Protein AF-A0A9P6V3R2-F1 (afdb_monomer_lite)

Foldseek 3Di:
DPPPDPQPLRVQVVVDDDDDPDDPVLVVVFDPLLVVLVVLLVLLVVLLLVVVLCQQAVCSVVVCVVQVPDVPHDVSVVVQCSQASDQAGPPQQGRDAFDWDADPVGDIDGPGDDDRGGPPNRQLEDPPDDPVNLVVLLVPDDDPQNCQSVDLQWGWDADPPPRDIGTDGNLGVSVVSLQSSLVSLQSSLVRFPFVLSSVLSNVVSVCSNVVDCVVSVVSLVVRDPSRSDRHDHDRDD

Sequence (237 aa):
MTTITASPLNKQLARFKEIHVGGAQYLDRLTAGDREAIPLLVQVGKLIDSIYIRQHWSGNEALHAYIMGQDPREAKLELGLELFKGPWGLDEEKFIKSIKEQDKDGHVHQKIHIPHEPPQHGNYYPDDIKKQEYLDWVASLEGQDKLDAESYYHVVKRDAKTGKLYAVPYSVEYKDFLAPAAELMTQAARLVSDQSLAKFLKSRADSFISNEYVQSDVDWLRISKESALDVTAGPYE

Radius of gyration: 21.55 Å; chains: 1; bounding box: 57×63×52 Å

pLDDT: mean 93.63, std 9.78, range [29.56, 98.94]

Structure (mmCIF, N/CA/C/O backbone):
data_AF-A0A9P6V3R2-F1
#
_entry.id   AF-A0A9P6V3R2-F1
#
loop_
_atom_site.group_PDB
_atom_site.id
_atom_site.type_symbol
_atom_site.label_atom_id
_atom_site.label_alt_id
_atom_site.label_comp_id
_atom_site.label_asym_id
_atom_site.label_entity_id
_atom_site.label_seq_id
_atom_site.pdbx_PDB_ins_code
_atom_site.Cartn_x
_atom_site.Cartn_y
_atom_site.Cartn_z
_atom_site.occupancy
_atom_site.B_iso_or_equiv
_atom_site.auth_seq_id
_atom_site.auth_comp_id
_atom_site.auth_asym_id
_atom_site.auth_atom_id
_atom_site.pdbx_PDB_model_num
ATOM 1 N N . MET A 1 1 ? -3.459 45.698 -11.177 1.00 32.97 1 MET A N 1
ATOM 2 C CA . MET A 1 1 ? -2.603 44.508 -11.356 1.00 32.97 1 MET A CA 1
ATOM 3 C C . MET A 1 1 ? -2.890 43.564 -10.205 1.00 32.97 1 MET A C 1
ATOM 5 O O . MET A 1 1 ? -2.360 43.749 -9.121 1.00 32.97 1 MET A O 1
ATOM 9 N N . THR A 1 2 ? -3.821 42.635 -10.398 1.00 29.56 2 THR A N 1
ATOM 10 C CA . THR A 1 2 ? -4.129 41.588 -9.421 1.00 29.56 2 THR A CA 1
ATOM 11 C C . THR A 1 2 ? -2.983 40.589 -9.487 1.00 29.56 2 THR A C 1
ATOM 13 O O . THR A 1 2 ? -2.800 39.931 -10.508 1.00 29.56 2 THR A O 1
ATOM 16 N N . THR A 1 3 ? -2.151 40.532 -8.454 1.00 30.41 3 THR A N 1
ATOM 17 C CA . THR A 1 3 ? -1.167 39.462 -8.290 1.00 30.41 3 THR A CA 1
ATOM 18 C C . THR A 1 3 ? -1.934 38.145 -8.256 1.00 30.41 3 THR A C 1
ATOM 20 O O . THR A 1 3 ? -2.631 37.849 -7.290 1.00 30.41 3 THR A O 1
ATOM 23 N N . ILE A 1 4 ? -1.872 37.380 -9.348 1.00 38.19 4 ILE A N 1
ATOM 24 C CA . ILE A 1 4 ? -2.447 36.037 -9.418 1.00 38.19 4 ILE A CA 1
ATOM 25 C C . ILE A 1 4 ? -1.586 35.174 -8.499 1.00 38.19 4 ILE A C 1
ATOM 27 O O . ILE A 1 4 ? -0.518 34.698 -8.881 1.00 38.19 4 ILE A O 1
ATOM 31 N N . THR A 1 5 ? -1.999 35.04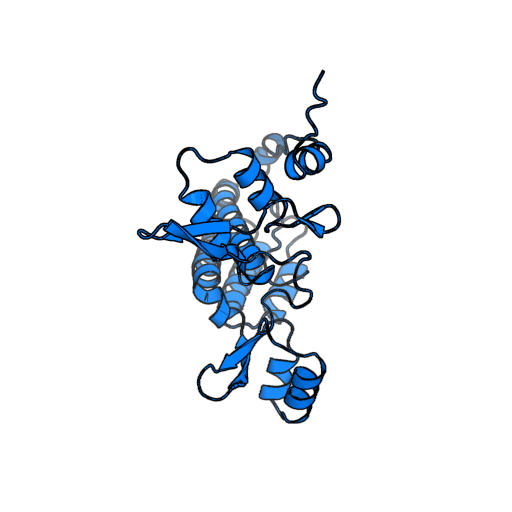0 -7.244 1.00 43.59 5 THR A N 1
ATOM 32 C CA . THR A 1 5 ? -1.397 34.087 -6.321 1.00 43.59 5 THR A CA 1
ATOM 33 C C . THR A 1 5 ? -1.619 32.692 -6.893 1.00 43.59 5 THR A C 1
ATOM 35 O O . THR A 1 5 ? -2.752 32.255 -7.080 1.00 43.59 5 THR A O 1
ATOM 38 N N . ALA A 1 6 ? -0.528 31.996 -7.222 1.00 60.22 6 ALA A N 1
ATOM 39 C CA . ALA A 1 6 ? -0.594 30.605 -7.651 1.00 60.22 6 ALA A CA 1
ATOM 40 C C . ALA A 1 6 ? -1.363 29.779 -6.603 1.00 60.22 6 ALA A C 1
ATOM 42 O O . ALA A 1 6 ? -1.131 29.951 -5.401 1.00 60.22 6 ALA A O 1
ATOM 43 N N . SER A 1 7 ? -2.276 28.906 -7.056 1.00 82.00 7 SER A N 1
ATOM 44 C CA . SER A 1 7 ? -2.968 27.960 -6.172 1.00 82.00 7 SER A CA 1
ATOM 45 C C . SER A 1 7 ? -1.947 27.163 -5.343 1.00 82.00 7 SER A C 1
ATOM 47 O O . SER A 1 7 ? -0.836 26.940 -5.837 1.00 82.00 7 SER A O 1
ATOM 49 N N . PRO A 1 8 ? -2.281 26.730 -4.110 1.00 86.81 8 PRO A N 1
ATOM 50 C CA . PRO A 1 8 ? -1.370 25.937 -3.276 1.00 86.81 8 PRO A CA 1
ATOM 51 C C . PRO A 1 8 ? -0.737 24.770 -4.049 1.00 86.81 8 PRO A C 1
ATOM 53 O O . PRO A 1 8 ? 0.484 24.659 -4.116 1.00 86.81 8 PRO A O 1
ATOM 56 N N . LEU A 1 9 ? -1.555 24.029 -4.801 1.00 90.94 9 LEU A N 1
ATOM 57 C CA . LEU A 1 9 ? -1.103 22.953 -5.683 1.00 90.94 9 LEU A CA 1
ATOM 58 C C . LEU A 1 9 ? -0.060 23.405 -6.720 1.00 90.94 9 LEU A C 1
ATOM 60 O O . LEU A 1 9 ? 0.959 22.748 -6.893 1.00 90.94 9 LEU A O 1
ATOM 64 N N . ASN A 1 10 ? -0.261 24.543 -7.395 1.00 92.06 10 ASN A N 1
ATOM 65 C CA . ASN A 1 10 ? 0.710 25.045 -8.375 1.00 92.06 10 ASN A CA 1
ATOM 66 C C . ASN A 1 10 ? 2.063 25.383 -7.735 1.00 92.06 10 ASN A C 1
ATOM 68 O O . ASN A 1 10 ? 3.099 25.153 -8.356 1.00 92.06 10 ASN A O 1
ATOM 72 N N . LYS A 1 11 ? 2.065 25.935 -6.514 1.00 91.19 11 LYS A N 1
ATOM 73 C CA . LYS A 1 11 ? 3.308 26.230 -5.786 1.00 91.19 11 LYS A CA 1
ATOM 74 C C . LYS A 1 11 ? 4.053 24.950 -5.422 1.00 91.19 11 LYS A C 1
ATOM 76 O O . LYS A 1 11 ? 5.272 24.906 -5.549 1.00 91.19 11 LYS A O 1
ATOM 81 N N . GLN A 1 12 ? 3.322 23.922 -5.003 1.00 92.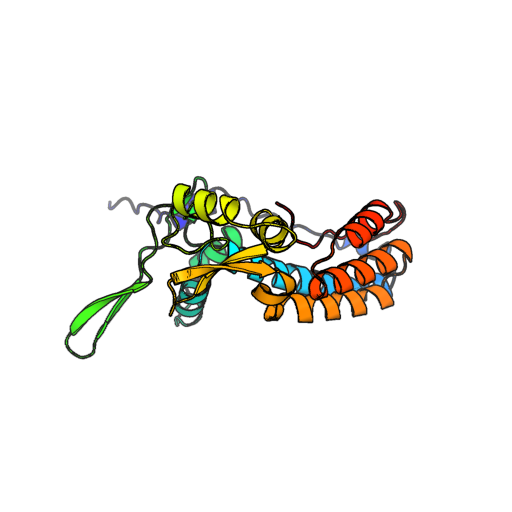44 12 GLN A N 1
ATOM 82 C CA . GLN A 1 12 ? 3.900 22.635 -4.636 1.00 92.44 12 GLN A CA 1
ATOM 83 C C . GLN A 1 12 ? 4.434 21.887 -5.862 1.00 92.44 12 GLN A C 1
ATOM 85 O O . GLN A 1 12 ? 5.589 21.474 -5.853 1.00 92.44 12 GLN A O 1
ATOM 90 N N . LEU A 1 13 ? 3.661 21.800 -6.951 1.00 93.56 13 LEU A N 1
ATOM 91 C CA . LEU A 1 13 ? 4.100 21.159 -8.199 1.00 93.56 13 LEU A CA 1
ATOM 92 C C . LEU A 1 13 ? 5.339 21.836 -8.802 1.00 93.56 13 LEU A C 1
ATOM 94 O O . LEU A 1 13 ? 6.198 21.155 -9.346 1.00 93.56 13 LEU A O 1
ATOM 98 N N . ALA A 1 14 ? 5.488 23.157 -8.655 1.00 93.44 14 ALA A N 1
ATOM 99 C CA . ALA A 1 14 ? 6.670 23.880 -9.132 1.00 93.44 14 ALA A CA 1
ATOM 100 C C . ALA A 1 14 ? 7.981 23.484 -8.420 1.00 93.44 14 ALA A C 1
ATOM 102 O O . ALA A 1 14 ? 9.060 23.818 -8.910 1.00 93.44 14 ALA A O 1
ATOM 103 N N . ARG A 1 15 ? 7.910 22.781 -7.278 1.00 93.44 15 ARG A N 1
ATOM 104 C CA . ARG A 1 15 ? 9.083 22.226 -6.576 1.00 93.44 15 ARG A CA 1
ATOM 105 C C . ARG A 1 15 ? 9.587 20.931 -7.222 1.00 93.44 15 ARG A C 1
ATOM 107 O O . ARG A 1 15 ? 10.713 20.527 -6.944 1.00 93.44 15 A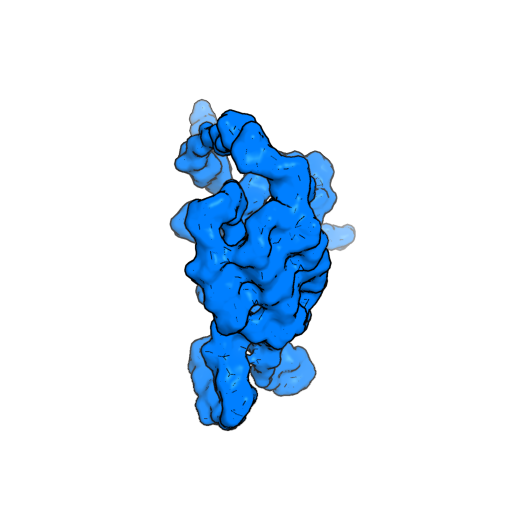RG A O 1
ATOM 114 N N . PHE A 1 16 ? 8.792 20.307 -8.092 1.00 94.12 16 PHE A N 1
ATOM 115 C CA . PHE A 1 16 ? 9.164 19.098 -8.816 1.00 94.12 16 PHE A CA 1
ATOM 116 C C . PHE A 1 16 ? 9.666 19.457 -10.208 1.00 94.12 16 PHE A C 1
ATOM 118 O O . PHE A 1 16 ? 8.978 20.093 -11.005 1.00 94.12 16 PHE A O 1
ATOM 125 N N . LYS A 1 17 ? 10.889 19.026 -10.512 1.00 94.06 17 LYS A N 1
ATOM 126 C CA . LYS A 1 17 ? 11.420 19.088 -11.868 1.00 94.06 17 LYS A CA 1
ATOM 127 C C . LYS A 1 17 ? 11.020 17.816 -12.598 1.00 94.06 17 LYS A C 1
ATOM 129 O O . LYS A 1 17 ? 11.407 16.728 -12.183 1.00 94.06 17 LYS A O 1
ATOM 134 N N . GLU A 1 18 ? 10.303 17.966 -13.703 1.00 92.62 18 GLU A N 1
ATOM 135 C CA . GLU A 1 18 ? 10.027 16.846 -14.593 1.00 92.62 18 GLU A CA 1
ATOM 136 C C . GLU A 1 18 ? 11.343 16.312 -15.173 1.00 92.62 18 GLU A C 1
ATOM 138 O O . GLU A 1 18 ? 12.155 17.057 -15.736 1.00 92.62 18 GLU A O 1
ATOM 143 N N . ILE A 1 19 ? 11.567 15.013 -14.993 1.00 93.81 19 ILE A N 1
ATOM 144 C CA . ILE A 1 19 ? 12.702 14.290 -15.553 1.00 93.81 19 ILE A CA 1
ATOM 145 C C . ILE A 1 19 ? 12.177 13.072 -16.300 1.00 93.81 19 ILE A C 1
ATOM 147 O O . ILE A 1 19 ? 11.351 12.318 -15.792 1.00 93.81 19 ILE A O 1
ATOM 151 N N . HIS A 1 20 ? 12.678 12.860 -17.512 1.00 91.06 20 HIS A N 1
ATOM 152 C CA . HIS A 1 20 ? 12.366 11.650 -18.252 1.00 91.06 20 HIS A CA 1
ATOM 153 C C . HIS A 1 20 ? 13.261 10.512 -17.751 1.00 91.06 20 HIS A C 1
ATOM 155 O O . HIS A 1 20 ? 14.442 10.434 -18.102 1.00 91.06 20 HIS A O 1
ATOM 161 N N . VAL A 1 21 ? 12.699 9.617 -16.939 1.00 88.31 21 VAL A N 1
ATOM 162 C CA . VAL A 1 21 ? 13.379 8.386 -16.522 1.00 88.31 21 VAL A CA 1
ATOM 163 C C . VAL A 1 21 ? 13.287 7.379 -17.668 1.00 88.31 21 VAL A C 1
ATOM 165 O O . VAL A 1 21 ? 12.268 6.727 -17.873 1.00 88.31 21 VAL A O 1
ATOM 168 N N . GLY A 1 22 ? 14.347 7.305 -18.475 1.00 83.56 22 GLY A N 1
ATOM 169 C CA . GLY A 1 22 ? 14.461 6.338 -19.566 1.00 83.56 22 GLY A CA 1
ATOM 170 C C . GLY A 1 22 ? 15.091 5.016 -19.119 1.00 83.56 22 GLY A C 1
ATOM 171 O O . GLY A 1 22 ? 15.824 4.965 -18.138 1.00 83.56 22 GLY A O 1
ATOM 172 N N . GLY A 1 23 ? 14.859 3.958 -19.894 1.00 80.69 23 GLY A N 1
ATOM 173 C CA . GLY A 1 23 ? 15.523 2.658 -19.719 1.00 80.69 23 GLY A CA 1
ATOM 174 C C . GLY A 1 23 ? 15.767 1.907 -21.029 1.00 80.69 23 GLY A C 1
ATOM 175 O O . GLY A 1 23 ? 16.202 0.759 -21.014 1.00 80.69 23 GLY A O 1
ATOM 176 N N . ALA A 1 24 ? 15.495 2.548 -22.173 1.00 83.38 24 ALA A N 1
ATOM 177 C CA . ALA A 1 24 ? 15.548 1.918 -23.491 1.00 83.38 24 ALA A CA 1
ATOM 178 C C . ALA A 1 24 ? 16.940 1.350 -23.823 1.00 83.38 24 ALA A C 1
ATOM 180 O O . ALA A 1 24 ? 17.049 0.301 -24.449 1.00 83.38 24 ALA A O 1
ATOM 181 N N . GLN A 1 25 ? 17.996 2.011 -23.344 1.00 84.38 25 GLN A N 1
ATOM 182 C CA . GLN A 1 25 ? 19.393 1.614 -23.524 1.00 84.38 25 GLN A CA 1
ATOM 183 C C . GLN A 1 25 ? 19.807 0.354 -22.749 1.00 84.38 25 GLN A C 1
ATOM 185 O O . GLN A 1 25 ? 20.931 -0.100 -22.921 1.00 84.38 25 GLN A O 1
ATOM 190 N N . TYR A 1 26 ? 18.945 -0.169 -21.872 1.00 85.44 26 TYR A N 1
ATOM 191 C CA . TYR A 1 26 ? 19.198 -1.399 -21.116 1.00 85.44 26 TYR A CA 1
ATOM 192 C C . TYR A 1 26 ? 18.339 -2.570 -21.598 1.00 85.44 26 TYR A C 1
ATOM 194 O O . TYR A 1 26 ? 18.507 -3.687 -21.116 1.00 85.44 26 TYR A O 1
ATOM 202 N N . LEU A 1 27 ? 17.418 -2.339 -22.543 1.00 85.25 27 LEU A N 1
ATOM 203 C CA . LEU A 1 27 ? 16.505 -3.379 -23.020 1.00 85.25 27 LEU A CA 1
ATOM 204 C C . LEU A 1 27 ? 17.250 -4.523 -23.713 1.00 85.25 27 LEU A C 1
ATOM 206 O O . LEU A 1 27 ? 16.794 -5.662 -23.665 1.00 85.25 27 LEU A O 1
ATOM 210 N N . ASP A 1 28 ? 18.395 -4.246 -24.335 1.00 88.25 28 ASP A N 1
ATOM 211 C CA . ASP A 1 28 ? 19.279 -5.231 -24.967 1.00 88.25 28 ASP A CA 1
ATOM 212 C C . ASP A 1 28 ? 19.843 -6.269 -23.982 1.00 88.25 28 ASP A C 1
ATOM 214 O O . ASP A 1 28 ? 20.144 -7.387 -24.394 1.00 88.25 28 ASP A O 1
ATOM 218 N N . ARG A 1 29 ? 19.908 -5.938 -22.688 1.00 89.31 29 ARG A N 1
ATOM 219 C CA . ARG A 1 29 ? 20.331 -6.842 -21.604 1.00 89.31 29 ARG A CA 1
ATOM 220 C C . ARG A 1 29 ? 19.229 -7.786 -21.131 1.00 89.31 29 ARG A C 1
ATOM 222 O O . ARG A 1 29 ? 19.507 -8.710 -20.376 1.00 89.31 29 ARG A O 1
ATOM 229 N N . LEU A 1 30 ? 17.987 -7.538 -21.541 1.00 94.81 30 LEU A N 1
ATOM 230 C CA . LEU A 1 30 ? 16.815 -8.278 -21.090 1.00 94.81 30 LEU A CA 1
ATOM 231 C C . LEU A 1 30 ? 16.456 -9.367 -22.090 1.00 94.81 30 LEU A C 1
ATOM 233 O O . LEU A 1 30 ? 16.368 -9.108 -23.298 1.00 94.81 30 LEU A O 1
ATOM 237 N N . THR A 1 31 ? 16.177 -10.567 -21.583 1.00 96.31 31 THR A N 1
ATOM 238 C CA . THR A 1 31 ? 15.601 -11.633 -22.407 1.00 96.31 31 THR A CA 1
ATOM 239 C C . THR A 1 31 ? 14.194 -11.249 -22.876 1.00 96.31 31 THR A C 1
ATOM 241 O O . THR A 1 31 ? 13.577 -10.316 -22.357 1.00 96.31 31 THR A O 1
ATOM 244 N N . ALA A 1 32 ? 13.655 -11.972 -23.861 1.00 96.19 32 ALA A N 1
ATOM 245 C CA . ALA A 1 32 ? 12.272 -11.763 -24.293 1.00 96.19 32 ALA A CA 1
ATOM 246 C C . ALA A 1 32 ? 11.279 -11.918 -23.123 1.00 96.19 32 ALA A C 1
ATOM 248 O O . ALA A 1 32 ? 10.410 -11.067 -22.951 1.00 96.19 32 ALA A O 1
ATOM 249 N N . GLY A 1 33 ? 11.477 -12.932 -22.272 1.00 97.69 33 GLY A N 1
ATOM 250 C CA . GLY A 1 33 ? 10.644 -13.167 -21.093 1.00 97.69 33 GLY A CA 1
ATOM 251 C C . GLY A 1 33 ? 10.748 -12.056 -20.045 1.00 97.69 33 GLY A C 1
ATOM 252 O O . GLY A 1 33 ? 9.725 -11.589 -19.551 1.00 97.69 33 GLY A O 1
ATOM 253 N N . ASP A 1 34 ? 11.949 -11.533 -19.778 1.00 97.12 34 ASP A N 1
ATOM 254 C CA . ASP A 1 34 ? 12.109 -10.398 -18.853 1.00 97.12 34 ASP A CA 1
ATOM 255 C C . ASP A 1 34 ? 11.357 -9.156 -19.355 1.00 97.12 34 ASP A C 1
ATOM 257 O O . ASP A 1 34 ? 10.698 -8.465 -18.579 1.00 97.12 34 ASP A O 1
ATOM 261 N N . ARG A 1 35 ? 11.393 -8.893 -20.669 1.00 95.56 35 ARG A N 1
ATOM 262 C CA . ARG A 1 35 ? 10.645 -7.780 -21.276 1.00 95.56 35 ARG A CA 1
ATOM 263 C C . ARG A 1 35 ? 9.133 -7.961 -21.158 1.00 95.56 35 ARG A C 1
ATOM 265 O O . ARG A 1 35 ? 8.429 -6.973 -20.962 1.00 95.56 35 ARG A O 1
ATOM 272 N N . GLU A 1 36 ? 8.638 -9.192 -21.261 1.00 97.12 36 GLU A N 1
ATOM 273 C CA . GLU A 1 36 ? 7.218 -9.516 -21.072 1.00 97.12 36 GLU A CA 1
ATOM 274 C C . GLU A 1 36 ? 6.789 -9.448 -19.596 1.00 97.12 36 GLU A C 1
ATOM 276 O O . GLU A 1 36 ? 5.649 -9.087 -19.306 1.00 97.12 36 GLU A O 1
ATOM 281 N N . ALA A 1 37 ? 7.696 -9.717 -18.652 1.00 98.00 37 ALA A N 1
ATOM 282 C CA . ALA A 1 37 ? 7.422 -9.630 -17.217 1.00 98.00 37 ALA A CA 1
ATOM 283 C C . ALA A 1 37 ? 7.253 -8.182 -16.720 1.00 98.00 37 ALA A C 1
ATOM 285 O O . ALA A 1 37 ? 6.417 -7.920 -15.855 1.00 98.00 37 ALA A O 1
ATOM 286 N N . ILE A 1 38 ? 8.006 -7.224 -17.272 1.00 95.94 38 ILE A N 1
ATOM 287 C CA . ILE A 1 38 ? 7.982 -5.806 -16.856 1.00 95.94 38 ILE A CA 1
ATOM 288 C C . ILE A 1 38 ? 6.578 -5.193 -16.817 1.00 95.94 38 ILE A C 1
ATOM 290 O O . ILE A 1 38 ? 6.218 -4.652 -15.773 1.00 95.94 38 ILE A O 1
ATOM 294 N N . PRO A 1 39 ? 5.753 -5.238 -17.882 1.00 96.81 39 PRO A N 1
ATOM 295 C CA . PRO A 1 39 ? 4.423 -4.634 -17.830 1.00 96.81 39 PRO A CA 1
ATOM 296 C C . PRO A 1 39 ? 3.514 -5.268 -16.768 1.00 96.81 39 PRO A C 1
ATOM 298 O O . PRO A 1 39 ? 2.642 -4.574 -16.247 1.00 96.81 39 PRO A O 1
ATOM 301 N N . LEU A 1 40 ? 3.721 -6.542 -16.409 1.00 98.75 40 LEU A N 1
ATOM 302 C CA . LEU A 1 40 ? 3.005 -7.185 -15.302 1.00 98.75 40 LEU A CA 1
ATOM 303 C C . LEU A 1 40 ? 3.467 -6.615 -13.955 1.00 98.75 40 LEU A C 1
ATOM 305 O O . LEU A 1 40 ? 2.642 -6.236 -13.130 1.00 98.75 40 LEU A O 1
ATOM 309 N N . LEU A 1 41 ? 4.780 -6.483 -13.755 1.00 98.38 41 LEU A N 1
ATOM 310 C CA . LEU A 1 41 ? 5.366 -5.919 -12.533 1.00 98.38 41 LEU A CA 1
ATOM 311 C C . LEU A 1 41 ? 5.028 -4.428 -12.354 1.00 98.38 41 LEU A C 1
ATOM 313 O O . LEU A 1 41 ? 4.788 -3.976 -11.239 1.00 98.38 41 LEU A O 1
ATOM 317 N N . VAL A 1 42 ? 4.915 -3.668 -13.446 1.00 97.31 42 VAL A N 1
ATOM 318 C CA . VAL A 1 42 ? 4.409 -2.284 -13.416 1.00 97.31 42 VAL A CA 1
ATOM 319 C C . VAL A 1 42 ? 2.949 -2.244 -12.960 1.00 97.31 42 VAL A C 1
ATOM 321 O O . VAL A 1 42 ? 2.569 -1.359 -12.195 1.00 97.31 42 VAL A O 1
ATOM 324 N N . GLN A 1 43 ? 2.117 -3.195 -13.396 1.00 98.62 43 GLN A N 1
ATOM 325 C CA . GLN A 1 43 ? 0.737 -3.295 -12.911 1.00 98.62 43 GLN A CA 1
ATOM 326 C C . GLN A 1 43 ? 0.674 -3.666 -11.427 1.00 98.62 43 GLN A C 1
ATOM 328 O O . GLN A 1 43 ? -0.152 -3.100 -10.715 1.00 98.62 43 GLN A O 1
ATOM 333 N N . VAL A 1 44 ? 1.574 -4.529 -10.940 1.00 98.69 44 VAL A N 1
ATOM 334 C CA . VAL A 1 44 ? 1.730 -4.784 -9.497 1.00 98.69 44 VAL A CA 1
ATOM 335 C C . VAL A 1 44 ? 2.013 -3.474 -8.762 1.00 98.69 44 VAL A C 1
ATOM 337 O O . VAL A 1 44 ? 1.294 -3.155 -7.822 1.00 98.69 44 VAL A O 1
ATOM 340 N N . GLY A 1 45 ? 2.972 -2.667 -9.231 1.00 97.88 45 GLY A N 1
ATOM 341 C CA . GLY A 1 45 ? 3.276 -1.357 -8.639 1.00 97.88 45 GLY A CA 1
ATOM 342 C C . GLY A 1 45 ? 2.052 -0.441 -8.521 1.00 97.88 45 GLY A C 1
ATOM 343 O O . GLY A 1 45 ? 1.806 0.117 -7.459 1.00 97.88 45 GLY A O 1
ATOM 344 N N . LYS A 1 46 ? 1.212 -0.373 -9.561 1.00 96.88 46 LYS A N 1
ATOM 345 C CA . LYS A 1 46 ? -0.035 0.420 -9.544 1.00 96.88 46 LYS A CA 1
ATOM 346 C C . LYS A 1 46 ? -1.072 -0.082 -8.533 1.00 96.88 46 LYS A C 1
ATOM 348 O O . LYS A 1 46 ? -1.831 0.709 -7.970 1.00 96.88 46 LYS A O 1
ATOM 353 N N . LEU A 1 47 ? -1.133 -1.394 -8.312 1.00 98.25 47 LEU A N 1
ATOM 354 C CA . LEU A 1 47 ? -1.991 -1.974 -7.276 1.00 98.25 47 LEU A CA 1
ATOM 355 C C . LEU A 1 47 ? -1.464 -1.619 -5.880 1.00 98.25 47 LEU A C 1
ATOM 357 O O . LEU A 1 47 ? -2.257 -1.255 -5.016 1.00 98.25 47 LEU A O 1
ATOM 361 N N . ILE A 1 48 ? -0.142 -1.634 -5.679 1.00 97.75 48 ILE A N 1
ATOM 362 C CA . ILE A 1 48 ? 0.478 -1.189 -4.422 1.00 97.75 48 ILE A CA 1
ATOM 363 C C . ILE A 1 48 ? 0.252 0.313 -4.185 1.00 97.75 48 ILE A C 1
ATOM 365 O O . ILE A 1 48 ? -0.109 0.692 -3.073 1.00 97.75 48 ILE A O 1
ATOM 369 N N . ASP A 1 49 ? 0.348 1.160 -5.217 1.00 95.44 49 ASP A N 1
ATOM 370 C CA . ASP A 1 49 ? -0.019 2.583 -5.119 1.00 95.44 49 ASP A CA 1
ATOM 371 C C . ASP A 1 49 ? -1.460 2.759 -4.615 1.00 95.44 49 ASP A C 1
ATOM 373 O O . ASP A 1 49 ? -1.731 3.615 -3.775 1.00 95.44 49 ASP A O 1
ATOM 377 N N . SER A 1 50 ? -2.387 1.925 -5.096 1.00 96.19 50 SER A N 1
ATOM 378 C CA . SER A 1 50 ? -3.798 1.971 -4.686 1.00 96.19 50 SER A CA 1
ATOM 379 C C . SER A 1 50 ? -3.981 1.592 -3.212 1.00 96.19 50 SER A C 1
ATOM 381 O O . SER A 1 50 ? -4.761 2.232 -2.503 1.00 96.19 50 SER A O 1
ATOM 383 N N . ILE A 1 51 ? -3.217 0.606 -2.724 1.00 97.94 51 ILE A N 1
ATOM 384 C CA . ILE A 1 51 ? -3.171 0.251 -1.298 1.00 97.94 51 ILE A CA 1
ATOM 385 C C . ILE A 1 51 ? -2.653 1.432 -0.478 1.00 97.94 51 ILE A C 1
ATOM 387 O O . ILE A 1 51 ? -3.297 1.810 0.499 1.00 97.94 51 ILE A O 1
ATOM 391 N N . TYR A 1 52 ? -1.543 2.052 -0.888 1.00 97.12 52 TYR A N 1
ATOM 392 C CA . TYR A 1 52 ? -0.961 3.177 -0.156 1.00 97.12 52 TYR A CA 1
ATOM 393 C C . TYR A 1 52 ? -1.912 4.380 -0.096 1.00 97.12 52 TYR A C 1
ATOM 395 O O . TYR A 1 52 ? -2.077 4.992 0.956 1.00 97.12 52 TYR A O 1
ATOM 403 N N . ILE A 1 53 ? -2.628 4.680 -1.185 1.00 95.94 53 ILE A N 1
ATOM 404 C CA . ILE A 1 53 ? -3.680 5.711 -1.193 1.00 95.94 53 ILE A CA 1
ATOM 405 C C . ILE A 1 53 ? -4.756 5.392 -0.148 1.00 95.94 53 ILE A C 1
ATOM 407 O O . ILE A 1 53 ? -5.146 6.279 0.615 1.00 95.94 53 ILE A O 1
ATOM 411 N N . ARG A 1 54 ? -5.223 4.138 -0.072 1.00 97.62 54 ARG A N 1
ATOM 412 C CA . ARG A 1 54 ? -6.204 3.706 0.938 1.00 97.62 54 ARG A CA 1
ATOM 413 C C . ARG A 1 54 ? -5.632 3.787 2.356 1.00 97.62 54 ARG A C 1
ATOM 415 O O . ARG A 1 54 ? -6.358 4.191 3.260 1.00 97.62 54 ARG A O 1
ATOM 422 N N . GLN A 1 55 ? -4.363 3.433 2.550 1.00 97.81 55 GLN A N 1
ATOM 423 C CA . GLN A 1 55 ? -3.652 3.492 3.833 1.00 97.81 55 GLN A CA 1
ATOM 424 C C . GLN A 1 55 ? -3.409 4.921 4.319 1.00 97.81 55 GLN A C 1
ATOM 426 O O . GLN A 1 55 ? -3.446 5.169 5.520 1.00 97.81 55 GLN A O 1
ATOM 431 N N . HIS A 1 56 ? -3.164 5.864 3.412 1.00 96.50 56 HIS A N 1
ATOM 432 C CA . HIS A 1 56 ? -2.809 7.233 3.771 1.00 96.50 56 HIS A CA 1
ATOM 433 C C . HIS A 1 56 ? -3.975 7.977 4.439 1.00 96.50 56 HIS A C 1
ATOM 435 O O . HIS A 1 56 ? -3.772 8.698 5.413 1.00 96.50 56 HIS A O 1
ATOM 441 N N . TRP A 1 57 ? -5.209 7.782 3.960 1.00 97.44 57 TRP A N 1
ATOM 442 C CA . TRP A 1 57 ? -6.395 8.395 4.560 1.00 97.44 57 TRP A CA 1
ATOM 443 C C . TRP A 1 57 ? -7.687 7.657 4.189 1.00 97.44 57 TRP A C 1
ATOM 445 O O . TRP A 1 57 ? -7.934 7.376 3.018 1.00 97.44 57 TRP A O 1
ATOM 455 N N . SER A 1 58 ? -8.569 7.428 5.167 1.00 96.12 58 SER A N 1
ATOM 456 C CA . SER A 1 58 ? -9.876 6.775 4.980 1.00 96.12 58 SER A CA 1
ATOM 457 C C . SER A 1 58 ? -10.773 7.466 3.940 1.00 96.12 58 SER A C 1
ATOM 459 O O . SER A 1 58 ? -11.562 6.815 3.257 1.00 96.12 58 SER A O 1
ATOM 461 N N . GLY A 1 59 ? -10.633 8.785 3.769 1.00 96.19 59 GLY A N 1
ATOM 462 C CA . GLY A 1 59 ? -11.397 9.567 2.794 1.00 96.19 59 GLY A CA 1
ATOM 463 C C . GLY A 1 59 ? -10.806 9.613 1.382 1.00 96.19 59 GLY A C 1
ATOM 464 O O . GLY A 1 59 ? -11.445 10.178 0.487 1.00 96.19 59 GLY A O 1
ATOM 465 N N . ASN A 1 60 ? -9.620 9.037 1.148 1.00 95.69 60 ASN A N 1
ATOM 466 C CA . ASN A 1 60 ? -8.938 9.146 -0.143 1.00 95.69 60 ASN A CA 1
ATOM 467 C C . ASN A 1 60 ? -9.723 8.498 -1.284 1.00 95.69 60 ASN A C 1
ATOM 469 O O . ASN A 1 60 ? -9.794 9.078 -2.363 1.00 95.69 60 ASN A O 1
ATOM 473 N N . GLU A 1 61 ? -10.351 7.342 -1.065 1.00 94.38 61 GLU A N 1
ATOM 474 C CA . GLU A 1 61 ? -11.114 6.666 -2.123 1.00 94.38 61 GLU A CA 1
ATOM 475 C C . GLU A 1 61 ? -12.336 7.484 -2.554 1.00 94.38 61 GLU A C 1
ATOM 477 O O . GLU A 1 61 ? -12.579 7.666 -3.748 1.00 94.38 61 GLU A O 1
ATOM 482 N N . ALA A 1 62 ? -13.067 8.053 -1.589 1.00 94.38 62 ALA A N 1
ATOM 483 C CA . ALA A 1 62 ? -14.197 8.937 -1.868 1.00 94.38 62 ALA A CA 1
ATOM 484 C C . ALA A 1 62 ? -13.750 10.211 -2.601 1.00 94.38 62 ALA A C 1
ATOM 486 O O . ALA A 1 62 ? -14.426 10.670 -3.527 1.00 94.38 62 ALA A O 1
ATOM 487 N N . LEU A 1 63 ? -12.601 10.771 -2.214 1.00 93.69 63 LEU A N 1
ATOM 488 C CA . LEU A 1 63 ? -12.014 11.939 -2.862 1.00 93.69 63 LEU A CA 1
ATOM 489 C C . LEU A 1 63 ? -11.576 11.635 -4.301 1.00 93.69 63 LEU A C 1
ATOM 491 O O . LEU A 1 63 ? -11.921 12.392 -5.211 1.00 93.69 63 LEU A O 1
ATOM 495 N N . HIS A 1 64 ? -10.873 10.521 -4.519 1.00 91.81 64 HIS A N 1
ATOM 496 C CA . HIS A 1 64 ? -10.467 10.067 -5.849 1.00 91.81 64 HIS A CA 1
ATOM 497 C C . HIS A 1 64 ? -11.684 9.844 -6.745 1.00 91.81 64 HIS A C 1
ATOM 499 O O . HIS A 1 64 ? -11.724 10.371 -7.855 1.00 91.81 64 HIS A O 1
ATOM 505 N N . ALA A 1 65 ? -12.705 9.134 -6.258 1.00 92.31 65 ALA A N 1
ATOM 506 C CA . ALA A 1 65 ? -13.936 8.903 -7.009 1.00 92.31 65 ALA A CA 1
ATOM 507 C C . ALA A 1 65 ? -14.639 10.220 -7.380 1.00 92.31 65 ALA A C 1
ATOM 509 O O . ALA A 1 65 ? -15.084 10.387 -8.516 1.00 92.31 65 ALA A O 1
ATOM 510 N N . TYR A 1 66 ? -14.697 11.181 -6.451 1.00 91.38 66 TYR A N 1
ATOM 511 C CA . TYR A 1 66 ? -15.284 12.494 -6.713 1.00 91.38 66 TYR A CA 1
ATOM 512 C C . TYR A 1 66 ? -14.528 13.267 -7.801 1.00 91.38 66 TYR A C 1
ATOM 514 O O . TYR A 1 66 ? -15.165 13.826 -8.694 1.00 91.38 66 TYR A O 1
ATOM 522 N N . ILE A 1 67 ? -13.193 13.305 -7.732 1.00 89.62 67 ILE A N 1
ATOM 523 C CA . ILE A 1 67 ? -12.345 14.062 -8.666 1.00 89.62 67 ILE A CA 1
ATOM 524 C C . ILE A 1 67 ? -12.332 13.413 -10.052 1.00 89.62 67 ILE A C 1
ATOM 526 O O . ILE A 1 67 ? -12.497 14.108 -11.053 1.00 89.62 67 ILE A O 1
ATOM 530 N N . MET A 1 68 ? -12.202 12.088 -10.120 1.00 87.19 68 MET A N 1
ATOM 531 C CA . MET A 1 68 ? -12.190 11.350 -11.388 1.00 87.19 68 MET A CA 1
ATOM 532 C C . MET A 1 68 ? -13.557 11.342 -12.081 1.00 87.19 68 MET A C 1
ATOM 534 O O . MET A 1 68 ? -13.619 11.150 -13.293 1.00 87.19 68 MET A O 1
ATOM 538 N N . GLY A 1 69 ? -14.642 11.578 -11.336 1.00 90.25 69 GLY A N 1
ATOM 539 C CA . GLY A 1 69 ? -15.993 11.730 -11.874 1.00 90.25 69 GLY A CA 1
ATOM 540 C C . GLY A 1 69 ? -16.336 13.130 -12.401 1.00 90.25 69 GLY A C 1
ATOM 541 O O . GLY A 1 69 ? -17.440 13.309 -12.910 1.00 90.25 69 GLY A O 1
ATOM 542 N N . GLN A 1 70 ? -15.449 14.125 -12.269 1.00 87.06 70 GLN A N 1
ATOM 543 C CA . GLN A 1 70 ? -15.685 15.470 -12.813 1.00 87.06 70 GLN A CA 1
ATOM 544 C C . GLN A 1 70 ? -15.483 15.507 -14.334 1.00 87.06 70 GLN A C 1
ATOM 546 O O . GLN A 1 70 ? -14.600 14.836 -14.866 1.00 87.06 70 GLN A O 1
ATOM 551 N N . ASP A 1 71 ? -16.247 16.354 -15.023 1.00 88.62 71 ASP A N 1
ATOM 552 C CA . ASP A 1 71 ? -16.069 16.651 -16.446 1.00 88.62 71 ASP A CA 1
ATOM 553 C C . ASP A 1 71 ? -16.233 18.168 -16.691 1.00 88.62 71 ASP A C 1
ATOM 555 O O . ASP A 1 71 ? -17.319 18.703 -16.438 1.00 88.62 71 ASP A O 1
ATOM 559 N N . PRO A 1 72 ? -15.183 18.894 -17.133 1.00 87.00 72 PRO A N 1
ATOM 560 C CA . PRO A 1 72 ? -13.835 18.406 -17.437 1.00 87.00 72 PRO A CA 1
ATOM 561 C C . PRO A 1 72 ? -13.015 18.075 -16.181 1.00 87.00 72 PRO A C 1
ATOM 563 O O . PRO A 1 72 ? -13.164 18.702 -15.132 1.00 87.00 72 PRO A O 1
ATOM 566 N N . ARG A 1 73 ? -12.080 17.125 -16.313 1.00 85.75 73 ARG A N 1
ATOM 567 C CA . ARG A 1 73 ? -11.101 16.810 -15.261 1.00 85.75 73 ARG A CA 1
ATOM 568 C C . ARG A 1 73 ? -9.993 17.862 -15.193 1.00 85.75 73 ARG A C 1
ATOM 570 O O . ARG A 1 73 ? -9.430 18.264 -16.212 1.00 85.75 73 ARG A O 1
ATOM 577 N N . GLU A 1 74 ? -9.627 18.269 -13.980 1.00 89.00 74 GLU A N 1
ATOM 578 C CA . GLU A 1 74 ? -8.485 19.156 -13.744 1.00 89.00 74 GLU A CA 1
ATOM 579 C C . GLU A 1 74 ? -7.169 18.359 -13.740 1.00 89.00 74 GLU A C 1
ATOM 581 O O . GLU A 1 74 ? -6.780 17.791 -12.724 1.00 89.00 74 GLU A O 1
ATOM 586 N N . ALA A 1 75 ? -6.437 18.355 -14.859 1.00 90.06 75 ALA A N 1
ATOM 587 C CA . ALA A 1 75 ? -5.215 17.548 -15.023 1.00 90.06 75 ALA A CA 1
ATOM 588 C C . ALA A 1 75 ? -4.149 17.768 -13.929 1.00 90.06 75 ALA A C 1
ATOM 590 O O . ALA A 1 75 ? -3.457 16.840 -13.523 1.00 90.06 75 ALA A O 1
ATOM 591 N N . LYS A 1 76 ? -4.017 18.998 -13.414 1.00 91.31 76 LYS A N 1
ATOM 592 C CA . LYS A 1 76 ? -3.080 19.282 -12.315 1.00 91.31 76 LYS A CA 1
ATOM 593 C C . LYS A 1 76 ? -3.511 18.647 -10.999 1.00 91.31 76 LYS A C 1
ATOM 595 O O . LYS A 1 76 ? -2.648 18.277 -10.213 1.00 91.31 76 LYS A O 1
ATOM 600 N N . LEU A 1 77 ? -4.817 18.556 -10.757 1.00 90.94 77 LEU A N 1
ATOM 601 C CA . LEU A 1 77 ? -5.375 17.928 -9.565 1.00 90.94 77 LEU A CA 1
ATOM 602 C C . LEU A 1 77 ? -5.159 16.413 -9.601 1.00 90.94 77 LEU A C 1
ATOM 604 O O . LEU A 1 77 ? -4.764 15.845 -8.591 1.00 90.94 77 LEU A O 1
ATOM 608 N N . GLU A 1 78 ? -5.333 15.797 -10.773 1.00 90.06 78 GLU A N 1
ATOM 609 C CA . GLU A 1 78 ? -5.001 14.386 -11.017 1.00 90.06 78 GLU A CA 1
ATOM 610 C C . GLU A 1 78 ? -3.512 14.116 -10.755 1.00 90.06 78 GLU A C 1
ATOM 612 O O . GLU A 1 78 ? -3.188 13.261 -9.936 1.00 90.06 78 GLU A O 1
ATOM 617 N N . LEU A 1 79 ? -2.615 14.930 -11.328 1.00 91.94 79 LEU A N 1
ATOM 618 C CA . LEU A 1 79 ? -1.173 14.833 -11.065 1.00 91.94 79 LEU A CA 1
ATOM 619 C C . LEU A 1 79 ? -0.827 15.045 -9.581 1.00 91.94 79 LEU A C 1
ATOM 621 O O . LEU A 1 79 ? 0.041 14.365 -9.046 1.00 91.94 79 LEU A O 1
ATOM 625 N N . GLY A 1 80 ? -1.490 15.989 -8.908 1.00 93.00 80 GLY A N 1
ATOM 626 C CA . GLY A 1 80 ? -1.294 16.239 -7.480 1.00 93.00 80 GLY A CA 1
ATOM 627 C C . GLY A 1 80 ? -1.663 15.029 -6.625 1.00 93.00 80 GLY A C 1
ATOM 628 O O . GLY A 1 80 ? -0.882 14.630 -5.766 1.00 93.00 80 GLY A O 1
ATOM 629 N N . LEU A 1 81 ? -2.818 14.414 -6.886 1.00 92.06 81 LEU A N 1
ATOM 630 C CA . LEU A 1 81 ? -3.231 13.187 -6.203 1.00 92.06 81 LEU A CA 1
ATOM 631 C C . LEU A 1 81 ? -2.293 12.015 -6.500 1.00 92.06 81 LEU A C 1
ATOM 633 O O . LEU A 1 81 ? -1.965 11.259 -5.592 1.00 92.06 81 LEU A O 1
ATOM 637 N N . GLU A 1 82 ? -1.828 11.871 -7.741 1.00 91.12 82 GLU A N 1
ATOM 638 C CA . GLU A 1 82 ? -0.878 10.818 -8.108 1.00 91.12 82 GLU A CA 1
ATOM 639 C C . GLU A 1 82 ? 0.472 11.000 -7.406 1.00 91.12 82 GLU A C 1
ATOM 641 O O . GLU A 1 82 ? 1.057 10.030 -6.925 1.00 91.12 82 GLU A O 1
ATOM 646 N N . LEU A 1 83 ? 0.964 12.234 -7.308 1.00 93.62 83 LEU A N 1
ATOM 647 C CA . LEU A 1 83 ? 2.262 12.532 -6.711 1.00 93.62 83 LEU A CA 1
ATOM 648 C C . LEU A 1 83 ? 2.242 12.419 -5.186 1.00 93.62 83 LEU A C 1
ATOM 650 O O . LEU A 1 83 ? 3.161 11.853 -4.599 1.00 93.62 83 LEU A O 1
ATOM 654 N N . PHE A 1 84 ? 1.203 12.963 -4.556 1.00 95.12 84 PHE A N 1
ATOM 655 C CA . PHE A 1 84 ? 1.121 13.072 -3.102 1.00 95.12 84 PHE A CA 1
ATOM 656 C C . PHE A 1 84 ? 0.285 11.977 -2.445 1.00 95.12 84 PHE A C 1
ATOM 658 O O . PHE A 1 84 ? 0.278 11.872 -1.224 1.00 95.12 84 PHE A O 1
ATOM 665 N N . LYS A 1 85 ? -0.418 11.161 -3.240 1.00 94.69 85 LYS A N 1
ATOM 666 C CA . LYS A 1 85 ? -1.255 10.047 -2.770 1.00 94.69 85 LYS A CA 1
ATOM 667 C C . LYS A 1 85 ? -2.336 10.489 -1.763 1.00 94.69 85 LYS A C 1
ATOM 669 O O . LYS A 1 85 ? -2.816 9.701 -0.951 1.00 94.69 85 LYS A O 1
ATOM 674 N N . GLY A 1 86 ? -2.748 11.757 -1.842 1.00 95.12 86 GLY A N 1
ATOM 675 C CA . GLY A 1 86 ? -3.730 12.384 -0.961 1.00 95.12 86 GLY A CA 1
ATOM 676 C C . GLY A 1 86 ? -3.883 13.896 -1.198 1.00 95.12 86 GLY A C 1
ATOM 677 O O . GLY A 1 86 ? -3.257 14.450 -2.102 1.00 95.12 86 GLY A O 1
ATOM 678 N N . PRO A 1 87 ? -4.735 14.585 -0.414 1.00 95.56 87 PRO A N 1
ATOM 679 C CA . PRO A 1 87 ? -5.022 16.020 -0.554 1.00 95.56 87 PRO A CA 1
ATOM 680 C C . PRO A 1 87 ? -3.998 16.964 0.103 1.00 95.56 87 PRO A C 1
ATOM 682 O O . PRO A 1 87 ? -4.190 18.188 0.073 1.00 95.56 87 PRO A O 1
ATOM 685 N N . TRP A 1 88 ? -2.951 16.412 0.712 1.00 96.25 88 TRP A N 1
ATOM 686 C CA . TRP A 1 88 ? -1.830 17.125 1.326 1.00 96.25 88 TRP A CA 1
ATOM 687 C C . TRP A 1 88 ? -0.586 16.858 0.503 1.00 96.25 88 TRP A C 1
ATOM 689 O O . TRP A 1 88 ? -0.353 15.709 0.151 1.00 96.25 88 TRP A O 1
ATOM 699 N N . GLY A 1 89 ? 0.182 17.890 0.163 1.00 94.19 89 GLY A N 1
ATOM 700 C CA . GLY A 1 89 ? 1.431 17.689 -0.564 1.00 94.19 89 GLY A CA 1
ATOM 701 C C . GLY A 1 89 ? 2.647 17.911 0.313 1.00 94.19 89 GLY A C 1
ATOM 702 O O . GLY A 1 89 ? 2.696 17.437 1.446 1.00 94.19 89 GLY A O 1
ATOM 703 N N . LEU A 1 90 ? 3.661 18.594 -0.220 1.00 90.94 90 LEU A N 1
ATOM 704 C CA . LEU A 1 90 ? 4.922 18.786 0.500 1.00 90.94 90 LEU A CA 1
ATOM 705 C C . LEU A 1 90 ? 4.701 19.509 1.831 1.00 90.94 90 LEU A C 1
ATOM 707 O O . LEU A 1 90 ? 3.938 20.472 1.895 1.00 90.94 90 LEU A O 1
ATOM 711 N N . ASP A 1 91 ? 5.410 19.048 2.863 1.00 89.88 91 ASP A N 1
ATOM 712 C CA . ASP A 1 91 ? 5.317 19.581 4.227 1.00 89.88 91 ASP A CA 1
ATOM 713 C C . ASP A 1 91 ? 3.882 19.505 4.796 1.00 89.88 91 ASP A C 1
ATOM 715 O O . ASP A 1 91 ? 3.475 20.349 5.589 1.00 89.88 91 ASP A O 1
ATOM 719 N N . GLU A 1 92 ? 3.106 18.510 4.339 1.00 91.75 92 GLU A N 1
ATOM 720 C CA . GLU A 1 92 ? 1.710 18.254 4.722 1.00 91.75 92 GLU A CA 1
ATOM 721 C C . GLU A 1 92 ? 0.746 19.415 4.396 1.00 91.75 92 GLU A C 1
ATOM 723 O O . GLU A 1 92 ? -0.376 19.494 4.904 1.00 91.75 92 GLU A O 1
ATOM 728 N N . GLU A 1 93 ? 1.137 20.318 3.488 1.00 93.06 93 GLU A N 1
ATOM 729 C CA . GLU A 1 93 ? 0.303 21.452 3.098 1.00 93.06 93 GLU A CA 1
ATOM 730 C C . GLU A 1 93 ? -0.884 20.979 2.245 1.00 93.06 93 GLU A C 1
ATOM 732 O O . GLU A 1 93 ? -0.751 20.566 1.086 1.00 93.06 93 GLU A O 1
ATOM 737 N N . LYS A 1 94 ? -2.084 21.115 2.810 1.00 94.19 94 LYS A N 1
ATOM 738 C CA . LYS A 1 94 ? -3.351 20.831 2.136 1.00 94.19 94 LYS A CA 1
ATOM 739 C C . LYS A 1 94 ? -3.549 21.696 0.892 1.00 94.19 94 LYS A C 1
ATOM 741 O O . LYS A 1 94 ? -3.656 22.921 0.978 1.00 94.19 94 LYS A O 1
ATOM 746 N N . PHE A 1 95 ? -3.731 21.054 -0.259 1.00 93.62 95 PHE A N 1
ATOM 747 C CA . PHE A 1 95 ? -3.978 21.743 -1.530 1.00 93.62 95 PHE A CA 1
ATOM 748 C C . PHE A 1 95 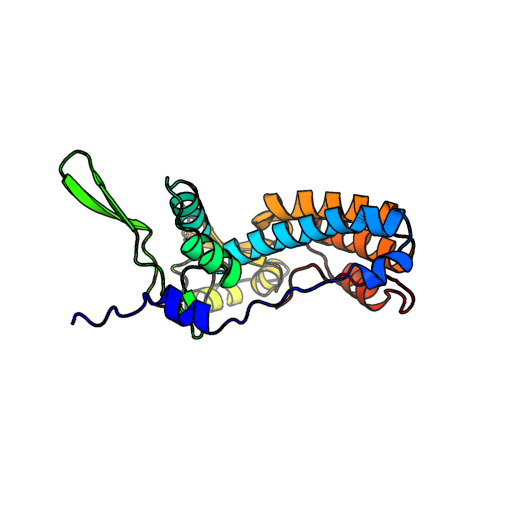? -5.398 21.555 -2.082 1.00 93.62 95 PHE A C 1
ATOM 750 O O . PHE A 1 95 ? -5.795 22.294 -2.987 1.00 93.62 95 PHE A O 1
ATOM 757 N N . ILE A 1 96 ? -6.191 20.640 -1.511 1.00 92.06 96 ILE A N 1
ATOM 758 C CA . ILE A 1 96 ? -7.600 20.413 -1.872 1.00 92.06 96 ILE A CA 1
ATOM 759 C C . ILE A 1 96 ? -8.504 20.885 -0.735 1.00 92.06 96 ILE A C 1
ATOM 761 O O . ILE A 1 96 ? -8.364 20.459 0.408 1.00 92.06 96 ILE A O 1
ATOM 765 N N . LYS A 1 97 ? -9.462 21.770 -1.025 1.00 91.19 97 LYS A N 1
ATOM 766 C CA . LYS A 1 97 ? -10.471 22.191 -0.038 1.00 91.19 97 LYS A CA 1
ATOM 767 C C . LYS A 1 97 ? -11.524 21.099 0.150 1.00 91.19 97 LYS A C 1
ATOM 769 O O . LYS A 1 97 ? -11.824 20.367 -0.784 1.00 91.19 97 LYS A O 1
ATOM 774 N N . SER A 1 98 ? -12.133 21.044 1.335 1.00 93.25 98 SER A N 1
ATOM 775 C CA . SER A 1 98 ? -13.266 20.149 1.594 1.00 93.25 98 SER A CA 1
ATOM 776 C C . SER A 1 98 ? -14.378 20.367 0.564 1.00 93.25 98 SER A C 1
ATOM 778 O O . SER A 1 98 ? -14.718 21.510 0.239 1.00 93.25 98 SER A O 1
ATOM 780 N N . ILE A 1 99 ? -14.936 19.268 0.067 1.00 91.81 99 ILE A N 1
ATOM 781 C CA . ILE A 1 99 ? -15.936 19.277 -0.997 1.00 91.81 99 ILE A CA 1
ATOM 782 C C . ILE A 1 99 ? -17.306 19.536 -0.385 1.00 91.81 99 ILE A C 1
ATOM 784 O O . ILE A 1 99 ? -17.712 18.872 0.572 1.00 91.81 99 ILE A O 1
ATOM 788 N N . LYS A 1 100 ? -18.022 20.507 -0.948 1.00 91.44 100 LYS A N 1
ATOM 789 C CA . LYS A 1 100 ? -19.399 20.835 -0.583 1.00 91.44 100 LYS A CA 1
ATOM 790 C C . LYS A 1 100 ? -20.331 20.441 -1.718 1.00 91.44 100 LYS A C 1
ATOM 792 O O . LYS A 1 100 ? -19.954 20.541 -2.881 1.00 91.44 100 LYS A O 1
ATOM 797 N N . GLU A 1 101 ? -21.535 20.028 -1.373 1.00 87.94 101 GLU A N 1
ATOM 798 C CA . GLU A 1 101 ? -22.597 19.705 -2.317 1.00 87.94 101 GLU A CA 1
ATOM 799 C C . GLU A 1 101 ? -23.851 20.470 -1.909 1.00 87.94 101 GLU A C 1
ATOM 801 O O . GLU A 1 101 ? -24.083 20.692 -0.722 1.00 87.94 101 GLU A O 1
ATOM 806 N N . GLN A 1 102 ? -24.607 20.930 -2.901 1.00 89.31 102 GLN A N 1
ATOM 807 C CA . GLN A 1 102 ? -25.885 21.588 -2.683 1.00 89.31 102 GLN A CA 1
ATOM 808 C C . GLN A 1 102 ? -26.999 20.591 -2.998 1.00 89.31 102 GLN A C 1
ATOM 810 O O . GLN A 1 102 ? -26.992 19.981 -4.069 1.00 89.31 102 GLN A O 1
ATOM 815 N N . ASP A 1 103 ? -27.935 20.412 -2.072 1.00 87.12 103 ASP A N 1
ATOM 816 C CA . ASP A 1 103 ? -29.123 19.599 -2.304 1.00 87.12 103 ASP A CA 1
ATOM 817 C C . ASP A 1 103 ? -30.126 20.299 -3.246 1.00 87.12 103 ASP A C 1
ATOM 819 O O . ASP A 1 103 ? -29.927 21.428 -3.710 1.00 87.12 103 ASP A O 1
ATOM 823 N N . LYS A 1 104 ? -31.226 19.604 -3.556 1.00 87.62 104 LYS A N 1
ATOM 824 C CA . LYS A 1 104 ? -32.282 20.114 -4.448 1.00 87.62 104 LYS A CA 1
ATOM 825 C C . LYS A 1 104 ? -33.036 21.317 -3.871 1.00 87.62 104 LYS A C 1
ATOM 827 O O . LYS A 1 104 ? -33.619 22.071 -4.646 1.00 87.62 104 LYS A O 1
ATOM 832 N N . ASP A 1 105 ? -33.003 21.493 -2.554 1.00 90.44 105 ASP A N 1
ATOM 833 C CA . ASP A 1 105 ? -33.696 22.556 -1.826 1.00 90.44 105 ASP A CA 1
ATOM 834 C C . ASP A 1 105 ? -32.790 23.780 -1.589 1.00 90.44 105 ASP A C 1
ATOM 836 O O . ASP A 1 105 ? -33.235 24.809 -1.084 1.00 90.44 105 ASP A O 1
ATOM 840 N N . GLY A 1 106 ? -31.524 23.703 -2.011 1.00 88.44 106 GLY A N 1
ATOM 841 C CA . GLY A 1 106 ? -30.554 24.788 -1.927 1.00 88.44 106 GLY A CA 1
ATOM 842 C C . GLY A 1 106 ? -29.660 24.759 -0.688 1.00 88.44 106 GLY A C 1
ATOM 843 O O . GLY A 1 106 ? -28.844 25.668 -0.519 1.00 88.44 106 GLY A O 1
ATOM 844 N N . HIS A 1 107 ? -29.758 23.740 0.168 1.00 87.50 107 HIS A N 1
ATOM 845 C CA . HIS A 1 107 ? -28.880 23.611 1.327 1.00 87.50 107 HIS A CA 1
ATOM 846 C C . HIS A 1 107 ? -27.518 23.070 0.914 1.00 87.50 107 HIS A C 1
ATOM 848 O O . HIS A 1 107 ? -27.413 22.110 0.158 1.00 87.50 107 HIS A O 1
ATOM 854 N N . VAL A 1 108 ? -26.459 23.679 1.444 1.00 87.50 108 VAL A N 1
ATOM 855 C CA . VAL A 1 108 ? -25.080 23.267 1.179 1.00 87.50 108 VAL A CA 1
ATOM 856 C C . VAL A 1 108 ? -24.561 22.428 2.345 1.00 87.50 108 VAL A C 1
ATOM 858 O O . VAL A 1 108 ? -24.366 22.954 3.443 1.00 87.50 108 VAL A O 1
ATOM 861 N N . HIS A 1 109 ? -24.263 21.152 2.105 1.00 86.06 109 HIS A N 1
ATOM 862 C CA . HIS A 1 109 ? -23.609 20.256 3.065 1.00 86.06 109 HIS A CA 1
ATOM 863 C C . HIS A 1 109 ? -22.162 19.956 2.668 1.00 86.06 109 HIS A C 1
ATOM 865 O O . HIS A 1 109 ? -21.764 20.067 1.508 1.00 86.06 109 HIS A O 1
ATOM 871 N N . GLN A 1 110 ? -21.332 19.587 3.647 1.00 85.94 110 GLN A N 1
ATOM 872 C CA . GLN A 1 110 ? -20.000 19.050 3.360 1.00 85.94 110 GLN A CA 1
ATOM 873 C C . GLN A 1 110 ? -20.151 17.599 2.905 1.00 85.94 110 GLN A C 1
ATOM 875 O O . GLN A 1 110 ? -20.566 16.751 3.688 1.00 85.94 110 GLN A O 1
ATOM 880 N N . LYS A 1 111 ? -19.812 17.326 1.644 1.00 90.44 111 LYS A N 1
ATOM 881 C CA . LYS A 1 111 ? -19.823 15.980 1.064 1.00 90.44 111 LYS A CA 1
ATOM 882 C C . LYS A 1 111 ? -18.576 15.195 1.455 1.00 90.44 111 LYS A C 1
ATOM 884 O O . LYS A 1 111 ? -18.674 14.033 1.822 1.00 90.44 111 LYS A O 1
ATOM 889 N N . ILE A 1 112 ? -17.410 15.842 1.380 1.00 92.88 112 ILE A N 1
ATOM 890 C CA . ILE A 1 112 ? -16.128 15.258 1.791 1.00 92.88 112 ILE A CA 1
ATOM 891 C C . ILE A 1 112 ? -15.434 16.253 2.706 1.00 92.88 112 ILE A C 1
ATOM 893 O O . ILE A 1 112 ? -14.979 17.317 2.270 1.00 92.88 112 ILE A O 1
ATOM 897 N N . HIS A 1 113 ? -15.355 15.902 3.984 1.00 94.00 113 HIS A N 1
ATOM 898 C CA . HIS A 1 113 ? -14.562 16.645 4.944 1.00 94.00 113 HIS A CA 1
ATOM 899 C C . HIS A 1 113 ? -13.101 16.215 4.827 1.00 94.00 113 HIS A C 1
ATOM 901 O O . HIS A 1 113 ? -12.743 15.128 5.259 1.00 94.00 113 HIS A O 1
ATOM 907 N N . ILE A 1 114 ? -12.258 17.071 4.253 1.00 94.81 114 ILE A N 1
ATOM 908 C CA . ILE A 1 114 ? -10.811 16.860 4.264 1.00 94.81 114 ILE A CA 1
ATOM 909 C C . ILE A 1 114 ? -10.273 17.509 5.550 1.00 94.81 114 ILE A C 1
ATOM 911 O O . ILE A 1 114 ? -10.514 18.712 5.727 1.00 94.81 114 ILE A O 1
ATOM 915 N N . PRO A 1 115 ? -9.551 16.790 6.427 1.00 94.62 115 PRO A N 1
ATOM 916 C CA . PRO A 1 115 ? -8.879 17.380 7.587 1.00 94.62 115 PRO A CA 1
ATOM 917 C C . PRO A 1 115 ? -7.892 18.493 7.191 1.00 94.62 115 PRO A C 1
ATOM 919 O O . PRO A 1 115 ? -7.572 18.663 6.013 1.00 94.62 115 PRO A O 1
ATOM 922 N N . HIS A 1 116 ? -7.462 19.332 8.138 1.00 93.69 116 HIS A N 1
ATOM 923 C CA . HIS A 1 116 ? -6.450 20.355 7.836 1.00 93.69 116 HIS A CA 1
ATOM 924 C C . HIS A 1 116 ? -5.083 19.716 7.578 1.00 93.69 116 HIS A C 1
ATOM 926 O O . HIS A 1 116 ? -4.461 20.025 6.569 1.00 93.69 116 HIS A O 1
ATOM 932 N N . GLU A 1 117 ? -4.694 18.776 8.433 1.00 94.12 117 GLU A N 1
ATOM 933 C CA . GLU A 1 117 ? -3.454 17.997 8.356 1.00 94.12 117 GLU A CA 1
ATOM 934 C C . GLU A 1 117 ? -3.784 16.517 8.155 1.00 94.12 117 GLU A C 1
ATOM 936 O O . GLU A 1 117 ? -4.884 16.100 8.544 1.00 94.12 117 GLU A O 1
ATOM 941 N N . PRO A 1 118 ? -2.886 15.728 7.542 1.00 94.81 118 PRO A N 1
ATOM 942 C CA . PRO A 1 118 ? -3.100 14.300 7.387 1.00 94.81 118 PRO A CA 1
ATOM 943 C C . PRO A 1 118 ? -3.278 13.648 8.767 1.00 94.81 118 PRO A C 1
ATOM 945 O O . PRO A 1 118 ? -2.535 13.955 9.707 1.00 94.81 118 PRO A O 1
ATOM 948 N N . PRO A 1 119 ? -4.269 12.757 8.938 1.00 94.94 119 PRO A N 1
ATOM 949 C CA . PRO A 1 119 ? -4.428 12.049 10.196 1.00 94.94 119 PRO A CA 1
ATOM 950 C C . PRO A 1 119 ? -3.196 11.188 10.490 1.00 94.94 119 PRO A C 1
ATOM 952 O O . PRO A 1 119 ? -2.834 10.318 9.705 1.00 94.94 119 PRO A O 1
ATOM 955 N N . GLN A 1 120 ? -2.577 11.390 11.653 1.00 93.62 120 GLN A N 1
ATOM 956 C CA . GLN A 1 120 ? -1.346 10.689 12.052 1.00 93.62 120 GLN A CA 1
ATOM 957 C C . GLN A 1 120 ? -1.526 9.166 12.187 1.00 93.62 120 GLN A C 1
ATOM 959 O O . GLN A 1 120 ? -0.559 8.413 12.164 1.00 93.62 120 GLN A O 1
ATOM 964 N N . HIS A 1 121 ? -2.768 8.702 12.339 1.00 94.25 121 HIS A N 1
ATOM 965 C CA . HIS A 1 121 ? -3.110 7.281 12.371 1.00 94.25 121 HIS A CA 1
ATOM 966 C C . HIS A 1 121 ? -3.288 6.667 10.967 1.00 94.25 121 HIS A C 1
ATOM 968 O O . HIS A 1 121 ? -3.544 5.465 10.858 1.00 94.25 121 HIS A O 1
ATOM 974 N N . GLY A 1 122 ? -3.193 7.472 9.900 1.00 96.31 122 GLY A N 1
ATOM 975 C CA . GLY A 1 122 ? -3.528 7.067 8.537 1.00 96.31 122 GLY A CA 1
ATOM 976 C C . GLY A 1 122 ? -4.919 6.435 8.473 1.00 96.31 122 GLY A C 1
ATOM 977 O O . GLY A 1 122 ? -5.851 6.870 9.141 1.00 96.31 122 GLY A O 1
ATOM 978 N N . ASN A 1 123 ? -5.048 5.352 7.725 1.00 97.62 123 ASN A N 1
ATOM 979 C CA . ASN A 1 123 ? -6.204 4.458 7.731 1.00 97.62 123 ASN A CA 1
ATOM 980 C C . ASN A 1 123 ? -5.842 3.079 8.319 1.00 97.62 123 ASN A C 1
ATOM 982 O O . ASN A 1 123 ? -6.469 2.068 8.003 1.00 97.62 123 ASN A O 1
ATOM 986 N N . TYR A 1 124 ? -4.798 3.032 9.156 1.00 97.88 124 TYR A N 1
ATOM 987 C CA . TYR A 1 124 ? -4.384 1.825 9.878 1.00 97.88 124 TYR A CA 1
ATOM 988 C C . TYR A 1 124 ? -5.218 1.592 11.137 1.00 97.88 124 TYR A C 1
ATOM 990 O O . TYR A 1 124 ? -5.287 0.470 11.627 1.00 97.88 124 TYR A O 1
ATOM 998 N N . TYR A 1 125 ? -5.856 2.643 11.652 1.00 98.00 125 TYR A N 1
ATOM 999 C CA . TYR A 1 125 ? -6.711 2.620 12.832 1.00 98.00 125 TYR A CA 1
ATOM 1000 C C . TYR A 1 125 ? -8.030 3.353 12.539 1.00 98.00 125 TYR A C 1
ATOM 1002 O O . TYR A 1 125 ? -8.087 4.134 11.585 1.00 98.00 125 TYR A O 1
ATOM 1010 N N . PRO A 1 126 ? -9.086 3.160 13.352 1.00 96.88 126 PRO A N 1
ATOM 1011 C CA . PRO A 1 126 ? -10.325 3.924 13.215 1.00 96.88 126 PRO A CA 1
ATOM 1012 C C . PRO A 1 126 ? -10.089 5.437 13.341 1.00 96.88 126 PRO A C 1
ATOM 1014 O O . PRO A 1 126 ? -9.318 5.861 14.195 1.00 96.88 126 PRO A O 1
ATOM 1017 N N . ASP A 1 127 ? -10.812 6.256 12.570 1.00 93.62 127 ASP A N 1
ATOM 1018 C CA . ASP A 1 127 ? -10.661 7.726 12.585 1.00 93.62 127 ASP A CA 1
ATOM 1019 C C . ASP A 1 127 ? -10.933 8.370 13.961 1.00 93.62 127 ASP A C 1
ATOM 1021 O O . ASP A 1 127 ? -10.487 9.480 14.245 1.00 93.62 127 ASP A O 1
ATOM 1025 N N . ASP A 1 128 ? -11.687 7.687 14.826 1.00 93.38 128 ASP A N 1
ATOM 1026 C CA . ASP A 1 128 ? -12.022 8.142 16.176 1.00 93.38 128 ASP A CA 1
ATOM 1027 C C . ASP A 1 128 ? -11.105 7.573 17.271 1.00 93.38 128 ASP A C 1
ATOM 1029 O O . ASP A 1 128 ? -11.330 7.840 18.459 1.00 93.38 128 ASP A O 1
ATOM 1033 N N . ILE A 1 129 ? -10.089 6.785 16.894 1.00 96.06 129 ILE A N 1
ATOM 1034 C CA . ILE A 1 129 ? -9.236 6.066 17.837 1.00 96.06 129 ILE A CA 1
ATOM 1035 C C . ILE A 1 129 ? -8.497 7.035 18.757 1.00 96.06 129 ILE A C 1
ATOM 1037 O O . ILE A 1 129 ? -7.922 8.047 18.344 1.00 96.06 129 ILE A O 1
ATOM 1041 N N . LYS A 1 130 ? -8.441 6.684 20.040 1.00 95.62 130 LYS A N 1
ATOM 1042 C CA . LYS A 1 130 ? -7.548 7.345 20.995 1.00 95.62 130 LYS A CA 1
ATOM 1043 C C . LYS A 1 130 ? -6.357 6.451 21.280 1.00 95.62 130 LYS A C 1
ATOM 1045 O O . LYS A 1 130 ? -6.508 5.253 21.489 1.00 95.62 130 LYS A O 1
ATOM 1050 N N . LYS A 1 131 ? -5.172 7.054 21.414 1.00 95.94 131 LYS A N 1
ATOM 1051 C CA . LYS A 1 131 ? -3.953 6.317 21.780 1.00 95.94 131 LYS A CA 1
ATOM 1052 C C . LYS A 1 131 ? -4.151 5.451 23.029 1.00 95.94 131 LYS A C 1
ATOM 1054 O O . LYS A 1 131 ? -3.784 4.285 23.015 1.00 95.94 131 LYS A O 1
ATOM 1059 N N . GLN A 1 132 ? -4.748 6.006 24.087 1.00 97.81 132 GLN A N 1
ATOM 1060 C CA . GLN A 1 132 ? -4.972 5.255 25.325 1.00 97.81 132 GLN A CA 1
ATOM 1061 C C . GLN A 1 132 ? -5.949 4.090 25.133 1.00 97.81 132 GLN A C 1
ATOM 1063 O O . GLN A 1 132 ? -5.723 3.021 25.675 1.00 97.81 132 GLN A O 1
ATOM 1068 N N . GLU A 1 133 ? -6.989 4.275 24.320 1.00 97.50 133 GLU A N 1
ATOM 1069 C CA . GLU A 1 133 ? -7.958 3.219 24.025 1.00 97.50 133 GLU A CA 1
ATOM 1070 C C . GLU A 1 133 ? -7.294 2.021 23.337 1.00 97.50 133 GLU A C 1
ATOM 1072 O O . GLU A 1 133 ? -7.528 0.882 23.733 1.00 97.50 133 GLU A O 1
ATOM 1077 N N . TYR A 1 134 ? -6.433 2.277 22.346 1.00 98.00 134 TYR A N 1
ATOM 1078 C CA . TYR A 1 134 ? -5.645 1.226 21.705 1.00 98.00 134 TYR A CA 1
ATOM 1079 C C . TYR A 1 134 ? -4.741 0.510 22.717 1.00 98.00 134 TYR A C 1
ATOM 1081 O O . TYR A 1 134 ? -4.732 -0.716 22.766 1.00 98.00 134 TYR A O 1
ATOM 1089 N N . LEU A 1 135 ? -4.022 1.260 23.560 1.00 98.25 135 LEU A N 1
ATOM 1090 C CA . LEU A 1 135 ? -3.128 0.679 24.568 1.00 98.25 135 LEU A CA 1
ATOM 1091 C C . LEU A 1 135 ? -3.882 -0.189 25.585 1.00 98.25 135 LEU A C 1
ATOM 1093 O O . LEU A 1 135 ? -3.417 -1.280 25.911 1.00 98.25 135 LEU A O 1
ATOM 1097 N N . ASP A 1 136 ? -5.045 0.265 26.055 1.00 98.31 136 ASP A N 1
ATOM 1098 C CA . ASP A 1 136 ? -5.889 -0.484 26.990 1.00 98.31 136 ASP A CA 1
ATOM 1099 C C . ASP A 1 136 ? -6.447 -1.755 26.336 1.00 98.31 136 ASP A C 1
ATOM 1101 O O . ASP A 1 136 ? -6.465 -2.821 26.957 1.00 98.31 136 ASP A O 1
ATOM 1105 N N . TRP A 1 137 ? -6.861 -1.665 25.068 1.00 98.44 137 TRP A N 1
ATOM 1106 C CA . TRP A 1 137 ? -7.310 -2.819 24.294 1.00 98.44 137 TRP A CA 1
ATOM 1107 C C . TRP A 1 137 ? -6.191 -3.850 24.136 1.00 98.44 137 TRP A C 1
ATOM 1109 O O . TRP A 1 137 ? -6.382 -4.991 24.546 1.00 98.44 137 TRP A O 1
ATOM 1119 N N . VAL A 1 138 ? -5.007 -3.455 23.662 1.00 98.44 138 VAL A N 1
ATOM 1120 C CA . VAL A 1 138 ? -3.849 -4.357 23.509 1.00 98.44 138 VAL A CA 1
ATOM 1121 C C . VAL A 1 138 ? -3.437 -4.989 24.840 1.00 98.44 138 VAL A C 1
ATOM 1123 O O . VAL A 1 138 ? -3.128 -6.179 24.891 1.00 98.44 138 VAL A O 1
ATOM 1126 N N . ALA A 1 139 ? -3.465 -4.229 25.938 1.00 98.38 139 ALA A N 1
ATOM 1127 C CA . ALA A 1 139 ? -3.150 -4.745 27.270 1.00 98.38 139 ALA A CA 1
ATOM 1128 C C . ALA A 1 139 ? -4.149 -5.806 27.765 1.00 98.38 139 ALA A C 1
ATOM 1130 O O . ALA A 1 139 ? -3.797 -6.606 28.630 1.00 98.38 139 ALA A O 1
ATOM 1131 N N . SER A 1 140 ? -5.371 -5.818 27.225 1.00 98.19 140 SER A N 1
ATOM 1132 C CA . SER A 1 140 ? -6.402 -6.812 27.542 1.00 98.19 140 SER A CA 1
ATOM 1133 C C . SER A 1 140 ? -6.326 -8.093 26.702 1.00 98.19 140 SER A C 1
ATOM 1135 O O . SER A 1 140 ? -7.037 -9.050 27.005 1.00 98.19 140 SER A O 1
ATOM 1137 N N . LEU A 1 141 ? -5.496 -8.115 25.653 1.00 98.38 141 LEU A N 1
ATOM 1138 C CA . LEU A 1 141 ? -5.332 -9.261 24.758 1.00 98.38 141 LEU A CA 1
ATOM 1139 C C . LEU A 1 141 ? -4.211 -10.193 25.229 1.00 98.38 141 LEU A C 1
ATOM 1141 O O . LEU A 1 141 ? -3.233 -9.774 25.851 1.00 98.38 141 LEU A O 1
ATOM 1145 N N . GLU A 1 142 ? -4.317 -11.462 24.845 1.00 98.06 142 GLU A N 1
ATOM 1146 C CA . GLU A 1 142 ? -3.303 -12.491 25.075 1.00 98.06 142 GLU A CA 1
ATOM 1147 C C . GLU A 1 142 ? -3.107 -13.339 23.809 1.00 98.06 142 GLU A C 1
ATOM 1149 O O . GLU A 1 142 ? -3.956 -13.363 22.919 1.00 98.06 142 GLU A O 1
ATOM 1154 N N . GLY A 1 143 ? -1.985 -14.058 23.726 1.00 98.00 143 GLY A N 1
ATOM 1155 C CA . GLY A 1 143 ? -1.722 -14.985 22.623 1.00 98.00 143 GLY A CA 1
ATOM 1156 C C . GLY A 1 143 ? -1.705 -14.308 21.248 1.00 98.00 143 GLY A C 1
ATOM 1157 O O . GLY A 1 143 ? -1.111 -13.243 21.088 1.00 98.00 143 GLY A O 1
ATOM 1158 N N . GLN A 1 144 ? -2.336 -14.952 20.260 1.00 97.56 144 GLN A N 1
ATOM 1159 C CA . GLN A 1 144 ? -2.316 -14.499 18.867 1.00 97.56 144 GLN A CA 1
ATOM 1160 C C . GLN A 1 144 ? -3.010 -13.148 18.678 1.00 97.56 144 GLN A C 1
ATOM 1162 O O . GLN A 1 144 ? -2.475 -12.304 17.973 1.00 97.56 144 GLN A O 1
ATOM 1167 N N . ASP A 1 145 ? -4.124 -12.897 19.371 1.00 97.56 145 ASP A N 1
ATOM 1168 C CA . ASP A 1 145 ? -4.861 -11.636 19.235 1.00 97.56 145 ASP A CA 1
ATOM 1169 C C . ASP A 1 145 ? -3.984 -10.429 19.602 1.00 97.56 145 ASP A C 1
ATOM 1171 O O . ASP A 1 145 ? -4.047 -9.386 18.952 1.00 97.56 145 ASP A O 1
ATOM 1175 N N . LYS A 1 146 ? -3.126 -10.575 20.623 1.00 98.38 146 LYS A N 1
ATOM 1176 C CA . LYS A 1 146 ? -2.170 -9.528 20.997 1.00 98.38 146 LYS A CA 1
ATOM 1177 C C . LYS A 1 146 ? -1.089 -9.337 19.932 1.00 98.38 146 LYS A C 1
ATOM 1179 O O . LYS A 1 146 ? -0.764 -8.201 19.605 1.00 98.38 146 LYS A O 1
ATOM 1184 N N . LEU A 1 147 ? -0.552 -10.435 19.395 1.00 97.94 147 LEU A N 1
ATOM 1185 C CA . LEU A 1 147 ? 0.452 -10.384 18.329 1.00 97.94 147 LEU A CA 1
ATOM 1186 C C . LEU A 1 147 ? -0.105 -9.721 17.064 1.00 97.94 147 LEU A C 1
ATOM 1188 O O . LEU A 1 147 ? 0.583 -8.901 16.465 1.00 97.94 147 LEU A O 1
ATOM 1192 N N . ASP A 1 148 ? -1.347 -10.030 16.692 1.00 98.06 148 ASP A N 1
ATOM 1193 C CA . ASP A 1 148 ? -2.023 -9.437 15.537 1.00 98.06 148 ASP A CA 1
ATOM 1194 C C . ASP A 1 148 ? -2.293 -7.946 15.761 1.00 98.06 148 ASP A C 1
ATOM 1196 O O . ASP A 1 148 ? -2.091 -7.138 14.858 1.00 98.06 148 ASP A O 1
ATOM 1200 N N . ALA A 1 149 ? -2.686 -7.558 16.978 1.00 97.94 149 ALA A N 1
ATOM 1201 C CA . ALA A 1 149 ? -2.894 -6.157 17.332 1.00 97.94 149 ALA A CA 1
ATOM 1202 C C . ALA A 1 149 ? -1.603 -5.319 17.289 1.00 97.94 149 ALA A C 1
ATOM 1204 O O . ALA A 1 149 ? -1.667 -4.141 16.950 1.00 97.94 149 ALA A O 1
ATOM 1205 N N . GLU A 1 150 ? -0.448 -5.912 17.609 1.00 97.12 150 GLU A N 1
ATOM 1206 C CA . GLU A 1 150 ? 0.875 -5.262 17.591 1.00 97.12 150 GLU A CA 1
ATOM 1207 C C . GLU A 1 150 ? 1.630 -5.452 16.253 1.00 97.12 150 GLU A C 1
ATOM 1209 O O . GLU A 1 150 ? 2.771 -5.008 16.108 1.00 97.12 150 GLU A O 1
ATOM 1214 N N . SER A 1 151 ? 1.019 -6.123 15.273 1.00 96.62 151 SER A N 1
ATOM 1215 C CA . SER A 1 151 ? 1.652 -6.526 14.014 1.00 96.62 151 SER A CA 1
ATOM 1216 C C . SER A 1 151 ? 1.817 -5.375 13.016 1.00 96.62 151 SER A C 1
ATOM 1218 O O . SER A 1 151 ? 0.930 -4.545 12.840 1.00 96.62 151 SER A O 1
ATOM 1220 N N . TYR A 1 152 ? 2.906 -5.410 12.240 1.00 96.06 152 TYR A N 1
ATOM 1221 C CA . TYR A 1 152 ? 3.120 -4.526 11.083 1.00 96.06 152 TYR A CA 1
ATOM 1222 C C . TYR A 1 152 ? 2.199 -4.821 9.887 1.00 96.06 152 TYR A C 1
ATOM 1224 O O . TYR A 1 152 ? 2.125 -4.026 8.951 1.00 96.06 152 TYR A O 1
ATOM 1232 N N . TYR A 1 153 ? 1.524 -5.973 9.887 1.00 97.75 153 TYR A N 1
ATOM 1233 C CA . TYR A 1 153 ? 0.749 -6.477 8.747 1.00 97.75 153 TYR A CA 1
ATOM 1234 C C . TYR A 1 153 ? -0.747 -6.566 9.044 1.00 97.75 153 TYR A C 1
ATOM 1236 O O . TYR A 1 153 ? -1.454 -7.375 8.436 1.00 97.75 153 TYR A O 1
ATOM 1244 N N . HIS A 1 154 ? -1.217 -5.771 10.004 1.00 98.56 154 HIS A N 1
ATOM 1245 C CA . HIS A 1 154 ? -2.616 -5.692 10.390 1.00 98.56 154 HIS A CA 1
ATOM 1246 C C . HIS A 1 154 ? -3.066 -4.238 10.485 1.00 98.56 154 HIS A C 1
ATOM 1248 O O . HIS A 1 154 ? -2.314 -3.355 10.890 1.00 98.56 154 HIS A O 1
ATOM 1254 N N . VAL A 1 155 ? -4.318 -3.993 10.113 1.00 98.62 155 VAL A N 1
ATOM 1255 C CA . VAL A 1 155 ? -5.025 -2.763 10.478 1.00 98.62 155 VAL A CA 1
ATOM 1256 C C . VAL A 1 155 ? -5.900 -3.036 11.691 1.00 98.62 155 VAL A C 1
ATOM 1258 O O . VAL A 1 155 ? -6.409 -4.142 11.868 1.00 98.62 155 VAL A O 1
ATOM 1261 N N . VAL A 1 156 ? -6.130 -2.019 12.509 1.00 98.56 156 VAL A N 1
ATOM 1262 C CA . VAL A 1 156 ? -7.110 -2.055 13.591 1.00 98.56 156 VAL A CA 1
ATOM 1263 C C . VAL A 1 156 ? -8.416 -1.455 13.083 1.00 98.56 156 VAL A C 1
ATOM 1265 O O . VAL A 1 156 ? -8.450 -0.369 12.505 1.00 98.56 156 VAL A O 1
ATOM 1268 N N . LYS A 1 157 ? -9.523 -2.154 13.317 1.00 98.00 157 LYS A N 1
ATOM 1269 C CA . LYS A 1 157 ? -10.874 -1.718 12.953 1.00 98.00 157 LYS A CA 1
ATOM 1270 C C . LYS A 1 157 ? -11.770 -1.711 14.183 1.00 98.00 157 LYS A C 1
ATOM 1272 O O . LYS A 1 157 ? -11.474 -2.335 15.200 1.00 98.00 157 LYS A O 1
ATOM 1277 N N . ARG A 1 158 ? -12.890 -0.998 14.075 1.00 97.44 158 ARG A N 1
ATOM 1278 C CA . ARG A 1 158 ? -13.927 -0.920 15.105 1.00 97.44 158 ARG A CA 1
ATOM 1279 C C . ARG A 1 158 ? -15.212 -1.543 14.588 1.00 97.44 158 ARG A C 1
ATOM 1281 O O . ARG A 1 158 ? -15.689 -1.192 13.511 1.00 97.44 158 ARG A O 1
ATOM 1288 N N . ASP A 1 159 ? -15.788 -2.459 15.354 1.00 96.31 159 ASP A N 1
ATOM 1289 C CA . ASP A 1 159 ? -17.079 -3.047 15.012 1.00 96.31 159 ASP A CA 1
ATOM 1290 C C . ASP A 1 159 ? -18.189 -2.020 15.259 1.00 96.31 159 ASP A C 1
ATOM 1292 O O . ASP A 1 159 ? -18.378 -1.547 16.378 1.00 96.31 159 ASP A O 1
ATOM 1296 N N . ALA A 1 160 ? -18.947 -1.675 14.217 1.00 94.12 160 ALA A N 1
ATOM 1297 C CA . ALA A 1 160 ? -19.941 -0.603 14.287 1.00 94.12 160 ALA A CA 1
ATOM 1298 C C . ALA A 1 160 ? -21.122 -0.906 15.231 1.00 94.12 160 ALA A C 1
ATOM 1300 O O . ALA A 1 160 ? -21.836 0.011 15.630 1.00 94.12 160 ALA A O 1
ATOM 1301 N N . LYS A 1 161 ? -21.357 -2.179 15.583 1.00 95.00 161 LYS A N 1
ATOM 1302 C CA . LYS A 1 161 ? -22.477 -2.586 16.449 1.00 95.00 161 LYS A CA 1
ATOM 1303 C C . LYS A 1 161 ? -22.087 -2.618 17.922 1.00 95.00 161 LYS A C 1
ATOM 1305 O O . LYS A 1 161 ? -22.882 -2.245 18.777 1.00 95.00 161 LYS A O 1
ATOM 1310 N N . THR A 1 162 ? -20.893 -3.113 18.216 1.00 96.12 162 THR A N 1
ATOM 1311 C CA . THR A 1 162 ? -20.405 -3.372 19.575 1.00 96.12 162 THR A CA 1
ATOM 1312 C C . THR A 1 162 ? -19.391 -2.337 20.049 1.00 96.12 162 THR A C 1
ATOM 1314 O O . THR A 1 162 ? -19.130 -2.259 21.245 1.00 96.12 162 THR A O 1
ATOM 1317 N N . GLY A 1 163 ? -18.805 -1.562 19.133 1.00 95.38 163 GLY A N 1
ATOM 1318 C CA . GLY A 1 163 ? -17.747 -0.591 19.408 1.00 95.38 163 GLY A CA 1
ATOM 1319 C C . GLY A 1 163 ? -16.378 -1.214 19.696 1.00 95.38 163 GLY A C 1
ATOM 1320 O O . GLY A 1 163 ? -15.429 -0.473 19.950 1.00 95.38 163 GLY A O 1
ATOM 1321 N N . LYS A 1 164 ? -16.257 -2.548 19.663 1.00 96.31 164 LYS A N 1
ATOM 1322 C CA . LYS A 1 164 ? -15.021 -3.264 19.999 1.00 96.31 164 LYS A CA 1
ATOM 1323 C C . LYS A 1 164 ? -13.975 -3.135 18.898 1.00 96.31 164 LYS A C 1
ATOM 1325 O O . LYS A 1 164 ? -14.313 -3.175 17.714 1.00 96.31 164 LYS A O 1
ATOM 1330 N N . LEU A 1 165 ? -12.715 -3.024 19.310 1.00 98.56 165 LEU A N 1
ATOM 1331 C CA . LEU A 1 165 ? -11.566 -3.063 18.412 1.00 98.56 165 LEU A CA 1
ATOM 1332 C C . LEU A 1 165 ? -11.206 -4.508 18.045 1.00 98.56 165 LEU A C 1
ATOM 1334 O O . LEU A 1 165 ? -11.375 -5.421 18.857 1.00 98.56 165 LEU A O 1
ATOM 1338 N N . TYR A 1 166 ? -10.722 -4.698 16.821 1.00 98.31 166 TYR A N 1
ATOM 1339 C CA . TYR A 1 166 ? -10.193 -5.964 16.314 1.00 98.31 166 TYR A CA 1
ATOM 1340 C C . TYR A 1 166 ? -9.115 -5.712 15.251 1.00 98.31 166 TYR A C 1
ATOM 1342 O O . TYR A 1 166 ? -9.148 -4.687 14.567 1.00 98.31 166 TYR A O 1
ATOM 1350 N N . ALA A 1 167 ? -8.166 -6.641 15.116 1.00 98.56 167 ALA A N 1
ATOM 1351 C CA . ALA A 1 167 ? -7.132 -6.609 14.084 1.00 98.56 167 ALA A CA 1
ATOM 1352 C C . ALA A 1 167 ? -7.610 -7.323 12.807 1.00 98.56 167 ALA A C 1
ATOM 1354 O O . ALA A 1 167 ? -8.324 -8.325 12.876 1.00 98.56 167 ALA A O 1
ATOM 1355 N N . VAL A 1 168 ? -7.220 -6.814 11.638 1.00 98.69 168 VAL A N 1
ATOM 1356 C CA . VAL A 1 168 ? -7.509 -7.407 10.324 1.00 98.69 168 VAL A CA 1
ATOM 1357 C C . VAL A 1 168 ? -6.204 -7.523 9.542 1.00 98.69 168 VAL A C 1
ATOM 1359 O O . VAL A 1 168 ? -5.550 -6.499 9.336 1.00 98.69 168 VAL A O 1
ATOM 1362 N N . PRO A 1 169 ? -5.806 -8.725 9.087 1.00 98.75 169 PRO A N 1
ATOM 1363 C CA . PRO A 1 169 ? -4.577 -8.893 8.321 1.00 98.75 169 PRO A CA 1
ATOM 1364 C C . PRO A 1 169 ? -4.667 -8.167 6.978 1.00 98.75 169 PRO A C 1
ATOM 1366 O O . PRO A 1 169 ? -5.731 -8.112 6.354 1.00 98.75 169 PRO A O 1
ATOM 1369 N N . TYR A 1 170 ? -3.538 -7.659 6.489 1.00 98.81 170 TYR A N 1
ATOM 1370 C CA . TYR A 1 170 ? -3.453 -6.952 5.208 1.00 98.81 170 TYR A CA 1
ATOM 1371 C C . TYR A 1 170 ? -3.952 -7.799 4.034 1.00 98.81 170 TYR A C 1
ATOM 1373 O O . TYR A 1 170 ? -4.632 -7.268 3.157 1.00 98.81 170 TYR A O 1
ATOM 1381 N N . SER A 1 171 ? -3.702 -9.113 4.045 1.00 98.81 171 SER A N 1
ATOM 1382 C CA . SER A 1 171 ? -4.223 -10.044 3.030 1.00 98.81 171 SER A CA 1
ATOM 1383 C C . SER A 1 171 ? -5.755 -10.080 2.938 1.00 98.81 171 SER A C 1
ATOM 1385 O O . SER A 1 171 ? -6.302 -10.436 1.892 1.00 98.81 171 SER A O 1
ATOM 1387 N N . VAL A 1 172 ? -6.459 -9.702 4.012 1.00 98.75 172 VAL A N 1
ATOM 1388 C CA . VAL A 1 172 ? -7.921 -9.565 4.046 1.00 98.75 172 VAL A CA 1
ATOM 1389 C C . VAL A 1 172 ? -8.336 -8.130 3.739 1.00 98.75 172 VAL A C 1
ATOM 1391 O O . VAL A 1 172 ? -9.176 -7.932 2.862 1.00 98.75 172 VAL A O 1
ATOM 1394 N N . GLU A 1 173 ? -7.743 -7.142 4.414 1.00 98.62 173 GLU A N 1
ATOM 1395 C CA . GLU A 1 173 ? -8.091 -5.719 4.262 1.00 98.62 173 GLU A CA 1
ATOM 1396 C C . GLU A 1 173 ? -7.889 -5.210 2.825 1.00 98.62 173 GLU A C 1
ATOM 1398 O O . GLU A 1 173 ? -8.709 -4.457 2.302 1.00 98.62 173 GLU A O 1
ATOM 1403 N N . TYR A 1 174 ? -6.809 -5.640 2.173 1.00 98.75 174 TYR A N 1
ATOM 1404 C CA . TYR A 1 174 ? -6.407 -5.178 0.842 1.00 98.75 174 TYR A CA 1
ATOM 1405 C C . TYR A 1 174 ? -6.540 -6.269 -0.220 1.00 98.75 174 TYR A C 1
ATOM 1407 O O . TYR A 1 174 ? -5.869 -6.230 -1.253 1.00 98.75 174 TYR A O 1
ATOM 1415 N N . LYS A 1 175 ? -7.381 -7.279 0.028 1.00 98.69 175 LYS A N 1
ATOM 1416 C CA . LYS A 1 175 ? -7.530 -8.454 -0.842 1.00 98.69 175 LYS A CA 1
ATOM 1417 C C . LYS A 1 175 ? -7.853 -8.095 -2.293 1.00 98.69 175 LYS A C 1
ATOM 1419 O O . LYS A 1 175 ? -7.380 -8.767 -3.207 1.00 98.69 175 LYS A O 1
ATOM 1424 N N . ASP A 1 176 ? -8.662 -7.061 -2.500 1.00 98.50 176 ASP A N 1
ATOM 1425 C CA . ASP A 1 176 ? -9.068 -6.562 -3.815 1.00 98.50 176 ASP A CA 1
ATOM 1426 C C . ASP A 1 176 ? -7.886 -6.084 -4.671 1.00 98.50 176 ASP A C 1
ATOM 1428 O O . ASP A 1 176 ? -7.950 -6.177 -5.896 1.00 98.50 176 ASP A O 1
ATOM 1432 N N . PHE A 1 177 ? -6.783 -5.671 -4.043 1.00 98.62 177 PHE A N 1
ATOM 1433 C CA . PHE A 1 177 ? -5.537 -5.301 -4.716 1.00 98.62 177 PHE A CA 1
ATOM 1434 C C . PHE A 1 177 ? -4.463 -6.393 -4.640 1.00 98.62 177 PHE A C 1
ATOM 1436 O O . PHE A 1 177 ? -3.757 -6.646 -5.616 1.00 98.62 177 PHE A O 1
ATOM 1443 N N . LEU A 1 178 ? -4.347 -7.073 -3.498 1.00 98.88 178 LEU A N 1
ATOM 1444 C CA . LEU A 1 178 ? -3.310 -8.077 -3.251 1.00 98.88 178 LEU A CA 1
ATOM 1445 C C . LEU A 1 178 ? -3.529 -9.368 -4.044 1.00 98.88 178 LEU A C 1
ATOM 1447 O O . LEU A 1 178 ? -2.558 -9.955 -4.517 1.00 98.88 178 LEU A O 1
ATOM 1451 N N . ALA A 1 179 ? -4.779 -9.792 -4.253 1.00 98.81 179 ALA A N 1
ATOM 1452 C CA . ALA A 1 179 ? -5.074 -10.962 -5.078 1.00 98.81 179 ALA A CA 1
ATOM 1453 C C . ALA A 1 179 ? -4.642 -10.783 -6.549 1.00 98.81 179 ALA A C 1
ATOM 1455 O O . ALA A 1 179 ? -3.852 -11.602 -7.026 1.00 98.81 179 ALA A O 1
ATOM 1456 N N . PRO A 1 180 ? -5.052 -9.718 -7.272 1.00 98.88 180 PRO A N 1
ATOM 1457 C CA . PRO A 1 180 ? -4.565 -9.505 -8.635 1.00 98.88 180 PRO A CA 1
ATOM 1458 C C . PRO A 1 180 ? -3.053 -9.239 -8.686 1.00 98.88 180 PRO A C 1
ATOM 1460 O O . PRO A 1 180 ? -2.391 -9.681 -9.626 1.00 98.88 180 PRO A O 1
ATOM 1463 N N . ALA A 1 181 ? -2.468 -8.590 -7.671 1.00 98.81 181 ALA A N 1
ATOM 1464 C CA . ALA A 1 181 ? -1.017 -8.427 -7.587 1.00 98.81 181 ALA A CA 1
ATOM 1465 C C . ALA A 1 181 ? -0.299 -9.786 -7.498 1.00 98.81 181 ALA A C 1
ATOM 1467 O O . ALA A 1 181 ? 0.656 -10.026 -8.238 1.00 98.81 181 ALA A O 1
ATOM 1468 N N . ALA A 1 182 ? -0.787 -10.704 -6.660 1.00 98.88 182 ALA A N 1
ATOM 1469 C CA . ALA A 1 182 ? -0.245 -12.055 -6.531 1.00 98.88 182 ALA A CA 1
ATOM 1470 C C . ALA A 1 182 ? -0.344 -12.850 -7.846 1.00 98.88 182 ALA A C 1
ATOM 1472 O O . ALA A 1 182 ? 0.604 -13.540 -8.238 1.00 98.88 182 ALA A O 1
ATOM 1473 N N . GLU A 1 183 ? -1.457 -12.726 -8.574 1.00 98.88 183 GLU A N 1
ATOM 1474 C CA . GLU A 1 183 ? -1.627 -13.356 -9.889 1.00 98.88 183 GLU A CA 1
ATOM 1475 C C . GLU A 1 183 ? -0.616 -12.828 -10.914 1.00 98.88 183 GLU A C 1
ATOM 1477 O O . GLU A 1 183 ? 0.023 -13.618 -11.615 1.00 98.88 183 GLU A O 1
ATOM 1482 N N . LEU A 1 184 ? -0.432 -11.508 -10.983 1.00 98.94 184 LEU A N 1
ATOM 1483 C CA . LEU A 1 184 ? 0.537 -10.867 -11.874 1.00 98.94 184 LEU A CA 1
ATOM 1484 C C . LEU A 1 184 ? 1.977 -11.263 -11.527 1.00 98.94 184 LEU A C 1
ATOM 1486 O O . LEU A 1 184 ? 2.751 -11.597 -12.425 1.00 98.94 184 LEU A O 1
ATOM 1490 N N . MET A 1 185 ? 2.333 -11.295 -10.239 1.00 98.81 185 MET A N 1
ATOM 1491 C CA . MET A 1 185 ? 3.655 -11.747 -9.787 1.00 98.81 185 MET A CA 1
ATOM 1492 C C . MET A 1 185 ? 3.896 -13.222 -10.120 1.00 98.81 185 MET A C 1
ATOM 1494 O O . MET A 1 185 ? 4.977 -13.580 -10.585 1.00 98.81 185 MET A O 1
ATOM 1498 N N . THR A 1 186 ? 2.877 -14.073 -9.981 1.00 98.88 186 THR A N 1
ATOM 1499 C CA . THR A 1 186 ? 2.951 -15.490 -10.373 1.00 98.88 186 THR A CA 1
ATOM 1500 C C . THR A 1 186 ? 3.146 -15.661 -11.880 1.00 98.88 186 THR A C 1
ATOM 1502 O O . THR A 1 186 ? 3.871 -16.559 -12.311 1.00 98.88 186 THR A O 1
ATOM 1505 N N . GLN A 1 187 ? 2.509 -14.820 -12.699 1.00 98.88 187 GLN A N 1
ATOM 1506 C CA . GLN A 1 187 ? 2.712 -14.813 -14.149 1.00 98.88 187 GLN A CA 1
ATOM 1507 C C . GLN A 1 187 ? 4.125 -14.341 -14.507 1.00 98.88 187 GLN A C 1
ATOM 1509 O O . GLN A 1 187 ? 4.821 -15.035 -15.245 1.00 98.88 187 GLN A O 1
ATOM 1514 N N . ALA A 1 188 ? 4.583 -13.230 -13.924 1.00 98.75 188 ALA A N 1
ATOM 1515 C CA . ALA A 1 188 ? 5.934 -12.710 -14.122 1.00 98.75 188 ALA A CA 1
ATOM 1516 C C . ALA A 1 188 ? 7.010 -13.734 -13.721 1.00 98.75 188 ALA A C 1
ATOM 1518 O O . ALA A 1 188 ? 7.975 -13.928 -14.458 1.00 98.75 188 ALA A O 1
ATOM 1519 N N . ALA A 1 189 ? 6.805 -14.475 -12.627 1.00 98.75 189 ALA A N 1
ATOM 1520 C CA . ALA A 1 189 ? 7.707 -15.537 -12.176 1.00 98.75 189 ALA A CA 1
ATOM 1521 C C . ALA A 1 189 ? 7.940 -16.646 -13.221 1.00 98.75 189 ALA A C 1
ATOM 1523 O O . ALA A 1 189 ? 8.963 -17.321 -13.176 1.00 98.75 189 ALA A O 1
ATOM 1524 N N . ARG A 1 190 ? 7.005 -16.859 -14.158 1.00 98.62 190 ARG A N 1
ATOM 1525 C CA . ARG A 1 190 ? 7.142 -17.852 -15.244 1.00 98.62 190 ARG A CA 1
ATOM 1526 C C . ARG A 1 190 ? 7.904 -17.318 -16.455 1.00 98.62 190 ARG A C 1
ATOM 1528 O O . ARG A 1 190 ? 8.283 -18.110 -17.312 1.00 98.62 190 ARG A O 1
ATOM 1535 N N . LEU A 1 191 ? 8.056 -16.000 -16.550 1.00 98.56 191 LEU A N 1
ATOM 1536 C CA . LEU A 1 191 ? 8.626 -15.306 -17.702 1.00 98.56 191 LEU A CA 1
ATOM 1537 C C . LEU A 1 191 ? 10.067 -14.873 -17.447 1.00 98.56 191 LEU A C 1
ATOM 1539 O O . LEU A 1 191 ? 10.884 -14.923 -18.365 1.00 98.56 191 LEU A O 1
ATOM 1543 N N . VAL A 1 192 ? 10.374 -14.448 -16.218 1.00 98.38 192 VAL A N 1
ATOM 1544 C CA . VAL A 1 192 ? 11.717 -13.974 -15.878 1.00 98.38 192 VAL A CA 1
ATOM 1545 C C . VAL A 1 192 ? 12.762 -15.072 -16.056 1.00 98.38 192 VAL A C 1
ATOM 1547 O O . VAL A 1 192 ? 12.532 -16.248 -15.759 1.00 98.38 192 VAL A O 1
ATOM 1550 N N . SER A 1 193 ? 13.925 -14.678 -16.558 1.00 96.94 193 SER A N 1
ATOM 1551 C CA . SER A 1 193 ? 15.004 -15.609 -16.887 1.00 96.94 193 SER A CA 1
ATOM 1552 C C . SER A 1 193 ? 15.767 -16.082 -15.643 1.00 96.94 193 SER A C 1
ATOM 1554 O O . SER A 1 193 ? 16.171 -17.248 -15.564 1.00 96.94 193 SER A O 1
ATOM 1556 N N . ASP A 1 194 ? 15.919 -15.208 -14.645 1.00 98.25 194 ASP A N 1
ATOM 1557 C CA . ASP A 1 194 ? 16.600 -15.516 -13.390 1.00 98.25 194 ASP A CA 1
ATOM 1558 C C . ASP A 1 194 ? 15.706 -16.317 -12.422 1.00 98.25 194 ASP A C 1
ATOM 1560 O O . ASP A 1 194 ? 14.626 -15.891 -12.006 1.00 98.25 194 ASP A O 1
ATOM 1564 N N . GLN A 1 195 ? 16.182 -17.501 -12.023 1.00 98.31 195 GLN A N 1
ATOM 1565 C CA . GLN A 1 195 ? 15.430 -18.429 -11.171 1.00 98.31 195 GLN A CA 1
ATOM 1566 C C . GLN A 1 195 ? 15.283 -17.951 -9.719 1.00 98.31 195 GLN A C 1
ATOM 1568 O O . GLN A 1 195 ? 14.327 -18.335 -9.043 1.00 98.31 195 GLN A O 1
ATOM 1573 N N . SER A 1 196 ? 16.208 -17.130 -9.218 1.00 98.56 196 SER A N 1
ATOM 1574 C CA . SER A 1 196 ? 16.101 -16.569 -7.868 1.00 98.56 196 SER A CA 1
ATOM 1575 C C . SER A 1 196 ? 15.053 -15.456 -7.812 1.00 98.56 196 SER A C 1
ATOM 1577 O O . SER A 1 196 ? 14.248 -15.438 -6.879 1.00 98.56 196 SER A O 1
ATOM 1579 N N . LEU A 1 197 ? 14.962 -14.627 -8.859 1.00 98.69 197 LEU A N 1
ATOM 1580 C CA . LEU A 1 197 ? 13.874 -13.667 -9.030 1.00 98.69 197 LEU A CA 1
ATOM 1581 C C . LEU A 1 197 ? 12.529 -14.381 -9.194 1.00 98.69 197 LEU A C 1
ATOM 1583 O O . LEU A 1 197 ? 11.574 -14.037 -8.503 1.00 98.69 197 LEU A O 1
ATOM 1587 N N . ALA A 1 198 ? 12.447 -15.416 -10.036 1.00 98.75 198 ALA A N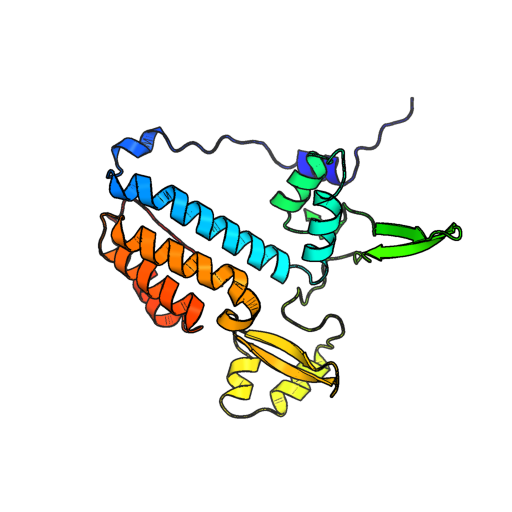 1
ATOM 1588 C CA . ALA A 1 198 ? 11.230 -16.222 -10.177 1.00 98.75 198 ALA A CA 1
ATOM 1589 C C . ALA A 1 198 ? 10.756 -16.789 -8.828 1.00 98.75 198 ALA A C 1
ATOM 1591 O O . ALA A 1 198 ? 9.563 -16.761 -8.513 1.00 98.75 198 ALA A O 1
ATOM 1592 N N . LYS A 1 199 ? 11.697 -17.274 -8.007 1.00 98.81 199 LYS A N 1
ATOM 1593 C CA . LYS A 1 199 ? 11.407 -17.782 -6.665 1.00 98.81 199 LYS A CA 1
ATOM 1594 C C . LYS A 1 199 ? 10.841 -16.691 -5.758 1.00 98.81 199 LYS A C 1
ATOM 1596 O O . LYS A 1 199 ? 9.801 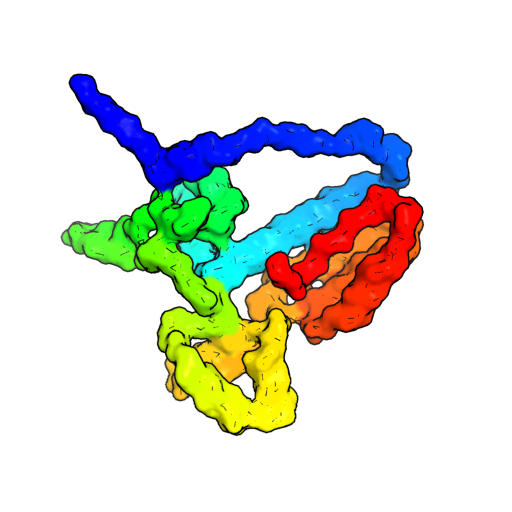-16.929 -5.149 1.00 98.81 199 LYS A O 1
ATOM 1601 N N . PHE A 1 200 ? 11.486 -15.524 -5.700 1.00 98.81 200 PHE A N 1
ATOM 1602 C CA . PHE A 1 200 ? 10.995 -14.376 -4.937 1.00 98.81 200 PHE A CA 1
ATOM 1603 C C . PHE A 1 200 ? 9.594 -13.952 -5.384 1.00 98.81 200 PHE A C 1
ATOM 1605 O O . PHE A 1 200 ? 8.702 -13.808 -4.554 1.00 98.81 200 PHE A O 1
ATOM 1612 N N . LEU A 1 201 ? 9.375 -13.794 -6.691 1.00 98.88 201 LEU A N 1
ATOM 1613 C CA . LEU A 1 201 ? 8.085 -13.354 -7.221 1.00 98.88 201 LEU A CA 1
ATOM 1614 C C . LEU A 1 201 ? 6.959 -14.315 -6.824 1.00 98.88 201 LEU A C 1
ATOM 1616 O O . LEU A 1 201 ? 5.876 -13.877 -6.438 1.00 98.88 201 LEU A O 1
ATOM 1620 N N . LYS A 1 202 ? 7.232 -15.623 -6.862 1.00 98.88 202 LYS A N 1
ATOM 1621 C CA . LYS A 1 202 ? 6.286 -16.644 -6.412 1.00 98.88 202 LYS A CA 1
ATOM 1622 C C . LYS A 1 202 ? 6.047 -16.582 -4.901 1.00 98.88 202 LYS A C 1
ATOM 1624 O O . LYS A 1 202 ? 4.895 -16.557 -4.485 1.00 98.88 202 LYS A O 1
ATOM 1629 N N . SER A 1 203 ? 7.098 -16.547 -4.079 1.00 98.81 203 SER A N 1
ATOM 1630 C CA . SER A 1 203 ? 6.917 -16.541 -2.622 1.00 98.81 203 SER A CA 1
ATOM 1631 C C . SER A 1 203 ? 6.290 -15.243 -2.115 1.00 98.81 203 SER A C 1
ATOM 1633 O O . SER A 1 203 ? 5.479 -15.291 -1.197 1.00 98.81 203 SER A O 1
ATOM 1635 N N . ARG A 1 204 ? 6.565 -14.095 -2.744 1.00 98.88 204 ARG A N 1
ATOM 1636 C CA . ARG A 1 204 ? 5.894 -12.822 -2.437 1.00 98.88 204 ARG A CA 1
ATOM 1637 C C . ARG A 1 204 ? 4.420 -12.827 -2.844 1.00 98.88 204 ARG A C 1
ATOM 1639 O O . ARG A 1 204 ? 3.597 -12.309 -2.093 1.00 98.88 204 ARG A O 1
ATOM 1646 N N . ALA A 1 205 ? 4.070 -13.453 -3.970 1.00 98.88 205 ALA A N 1
ATOM 1647 C CA . ALA A 1 205 ? 2.671 -13.682 -4.329 1.00 98.88 205 ALA A CA 1
ATOM 1648 C C . ALA A 1 205 ? 1.943 -14.518 -3.260 1.00 98.88 205 ALA A C 1
ATOM 1650 O O . ALA A 1 205 ? 0.844 -14.156 -2.844 1.00 98.88 205 ALA A O 1
ATOM 1651 N N . ASP A 1 206 ? 2.575 -15.584 -2.760 1.00 98.81 206 ASP A N 1
ATOM 1652 C CA . ASP A 1 206 ? 2.021 -16.400 -1.672 1.00 98.81 206 ASP A CA 1
ATOM 1653 C C . ASP A 1 206 ? 1.883 -15.587 -0.363 1.00 98.81 206 ASP A C 1
ATOM 1655 O O . ASP A 1 206 ? 0.881 -15.714 0.350 1.00 98.81 206 ASP A O 1
ATOM 1659 N N . SER A 1 207 ? 2.837 -14.697 -0.055 1.00 98.81 207 SER A N 1
ATOM 1660 C CA . SER A 1 207 ? 2.779 -13.789 1.105 1.00 98.81 207 SER A CA 1
ATOM 1661 C C . SER A 1 207 ? 1.610 -12.806 1.044 1.00 98.81 207 SER A C 1
ATOM 1663 O O . SER A 1 207 ? 0.952 -12.583 2.057 1.00 98.81 207 SER A O 1
ATOM 1665 N N . PHE A 1 208 ? 1.285 -12.266 -0.134 1.00 98.81 208 PHE A N 1
ATOM 1666 C CA . PHE A 1 208 ? 0.131 -11.374 -0.310 1.00 98.81 208 PHE A CA 1
ATOM 1667 C C . PHE A 1 208 ? -1.204 -12.032 0.046 1.00 98.81 208 PHE A C 1
ATOM 1669 O O . PHE A 1 208 ? -2.127 -11.352 0.490 1.00 98.81 208 PHE A O 1
ATOM 1676 N N . ILE A 1 209 ? -1.306 -13.353 -0.109 1.00 98.69 209 ILE A N 1
ATOM 1677 C CA . ILE A 1 209 ? -2.518 -14.109 0.224 1.00 98.69 209 ILE A CA 1
ATOM 1678 C C . ILE A 1 209 ? -2.490 -14.615 1.669 1.00 98.69 209 ILE A C 1
ATOM 1680 O O . ILE A 1 209 ? -3.517 -14.614 2.346 1.00 98.69 209 ILE A O 1
ATOM 1684 N N . SER A 1 210 ? -1.326 -15.052 2.148 1.00 98.56 210 SER A N 1
ATOM 1685 C CA . SER A 1 210 ? -1.175 -15.674 3.471 1.00 98.56 210 SER A CA 1
ATOM 1686 C C . SER A 1 210 ? -0.950 -14.687 4.616 1.00 98.56 210 SER A C 1
ATOM 1688 O O . SER A 1 210 ? -1.201 -15.051 5.757 1.00 98.56 210 SER A O 1
ATOM 1690 N N . ASN A 1 211 ? -0.519 -13.457 4.320 1.00 98.56 211 ASN A N 1
ATOM 1691 C CA . ASN A 1 211 ? -0.016 -12.468 5.281 1.00 98.56 211 ASN A CA 1
ATOM 1692 C C . ASN A 1 211 ? 1.345 -12.817 5.927 1.00 98.56 211 ASN A C 1
ATOM 1694 O O . ASN A 1 211 ? 1.789 -12.108 6.825 1.00 98.56 211 ASN A O 1
ATOM 1698 N N . GLU A 1 212 ? 2.029 -13.867 5.456 1.00 98.12 212 GLU A N 1
ATOM 1699 C CA . GLU A 1 212 ? 3.309 -14.341 5.999 1.00 98.12 212 GLU A CA 1
ATOM 1700 C C . GLU A 1 212 ? 4.482 -13.939 5.094 1.00 98.12 212 GLU A C 1
ATOM 1702 O O . GLU A 1 212 ? 4.684 -14.518 4.024 1.00 98.12 212 GLU A O 1
ATOM 1707 N N . TYR A 1 213 ? 5.283 -12.953 5.510 1.00 98.12 213 TYR A N 1
ATOM 1708 C CA . TYR A 1 213 ? 6.276 -12.309 4.630 1.00 98.12 213 TYR A CA 1
ATOM 1709 C C . TYR A 1 213 ? 7.712 -12.824 4.772 1.00 98.12 213 TYR A C 1
ATOM 1711 O O . TYR A 1 213 ? 8.476 -12.737 3.808 1.00 98.12 213 TYR A O 1
ATOM 1719 N N . VAL A 1 214 ? 8.067 -13.451 5.900 1.00 97.69 214 VAL A N 1
ATOM 1720 C CA . VAL A 1 214 ? 9.460 -13.814 6.243 1.00 97.69 214 VAL A CA 1
ATOM 1721 C C . VAL A 1 214 ? 10.160 -14.613 5.140 1.00 97.69 214 VAL A C 1
ATOM 1723 O O . VAL A 1 214 ? 11.291 -14.305 4.764 1.00 97.69 214 VAL A O 1
ATOM 1726 N N . GLN A 1 215 ? 9.506 -15.640 4.590 1.00 98.44 215 GLN A N 1
ATOM 1727 C CA . GLN A 1 215 ? 10.126 -16.466 3.550 1.00 98.44 215 GLN A CA 1
ATOM 1728 C C . GLN A 1 215 ? 10.356 -15.677 2.253 1.00 98.44 215 GLN A C 1
ATOM 1730 O O . GLN A 1 215 ? 11.395 -15.845 1.612 1.00 98.44 215 GLN A O 1
ATOM 1735 N N . SER A 1 216 ? 9.416 -14.804 1.883 1.00 98.50 216 SER A N 1
ATOM 1736 C CA . SER A 1 216 ? 9.562 -13.951 0.704 1.00 98.50 216 SER A CA 1
ATOM 1737 C C . SER A 1 216 ? 10.653 -12.894 0.887 1.00 98.50 216 SER A C 1
ATOM 1739 O O . SER A 1 216 ? 11.380 -12.620 -0.059 1.00 98.50 216 SER A O 1
ATOM 1741 N N . ASP A 1 217 ? 10.840 -12.362 2.100 1.00 98.19 217 ASP A N 1
ATOM 1742 C CA . ASP A 1 217 ? 11.932 -11.432 2.419 1.00 98.19 217 ASP A CA 1
ATOM 1743 C C . ASP A 1 217 ? 13.297 -12.114 2.295 1.00 98.19 217 ASP A C 1
ATOM 1745 O O . ASP A 1 217 ? 14.241 -11.559 1.733 1.00 98.19 217 ASP A O 1
ATOM 1749 N N . VAL A 1 218 ? 13.402 -13.361 2.761 1.00 98.44 218 VAL A N 1
ATOM 1750 C CA . VAL A 1 218 ? 14.613 -14.172 2.582 1.00 98.44 218 VAL A CA 1
ATOM 1751 C C . VAL A 1 218 ? 14.884 -14.441 1.104 1.00 98.44 218 VAL A C 1
ATOM 1753 O O . VAL A 1 218 ? 16.040 -14.409 0.685 1.00 98.44 218 VAL A O 1
ATOM 1756 N N . ASP A 1 219 ? 13.850 -14.729 0.313 1.00 98.56 219 ASP A N 1
ATOM 1757 C CA . ASP A 1 219 ? 14.010 -14.957 -1.124 1.00 98.56 219 ASP A CA 1
ATOM 1758 C C . ASP A 1 219 ? 14.372 -13.667 -1.872 1.00 98.56 219 ASP A C 1
ATOM 1760 O O . ASP A 1 219 ? 15.216 -13.723 -2.763 1.00 98.56 219 ASP A O 1
ATOM 1764 N N . TRP A 1 220 ? 13.832 -12.516 -1.458 1.00 98.50 220 TRP A N 1
ATOM 1765 C CA . TRP A 1 220 ? 14.193 -11.192 -1.974 1.00 98.50 220 TRP A CA 1
ATOM 1766 C C . TRP A 1 220 ? 15.680 -10.887 -1.762 1.00 98.50 220 TRP A C 1
ATOM 1768 O O . TRP A 1 220 ? 16.403 -10.589 -2.708 1.00 98.50 220 TRP A O 1
ATOM 1778 N N . LEU A 1 221 ? 16.185 -11.082 -0.539 1.00 97.56 221 LEU A N 1
ATOM 1779 C CA . LEU A 1 221 ? 17.608 -10.894 -0.218 1.00 97.56 221 LEU A CA 1
ATOM 1780 C C . LEU A 1 221 ? 18.539 -11.874 -0.952 1.00 97.56 221 LEU A C 1
ATOM 1782 O O . LEU A 1 221 ? 19.753 -11.669 -0.994 1.00 97.56 221 LEU A O 1
ATOM 1786 N N . ARG A 1 222 ? 17.988 -12.971 -1.482 1.00 97.88 222 ARG A N 1
ATOM 1787 C CA . ARG A 1 222 ? 18.715 -14.012 -2.219 1.00 97.88 222 ARG A CA 1
ATOM 1788 C C . ARG A 1 222 ? 18.594 -13.872 -3.731 1.00 97.88 222 ARG A C 1
ATOM 1790 O O . ARG A 1 222 ? 19.112 -14.746 -4.431 1.00 97.88 222 ARG A O 1
ATOM 1797 N N . ILE A 1 223 ? 17.954 -12.813 -4.229 1.00 98.31 223 ILE A N 1
ATOM 1798 C CA . ILE A 1 223 ? 17.975 -12.504 -5.657 1.00 98.31 223 ILE A CA 1
ATOM 1799 C C . ILE A 1 223 ? 19.437 -12.364 -6.096 1.00 98.31 223 ILE A C 1
ATOM 1801 O O . ILE A 1 223 ? 20.260 -11.694 -5.466 1.00 98.31 223 ILE A O 1
ATOM 1805 N N . SER A 1 224 ? 19.770 -13.080 -7.162 1.00 97.25 224 SER A N 1
ATOM 1806 C CA . SER A 1 224 ? 21.086 -13.110 -7.770 1.00 97.25 224 SER A CA 1
ATOM 1807 C C . SER A 1 224 ? 21.492 -11.704 -8.182 1.00 97.25 224 SER A C 1
ATOM 1809 O O . SER A 1 224 ? 20.725 -10.983 -8.816 1.00 97.25 224 SER A O 1
ATOM 1811 N N . LYS A 1 225 ? 22.747 -11.344 -7.912 1.00 95.12 225 LYS A N 1
ATOM 1812 C CA . LYS A 1 225 ? 23.335 -10.085 -8.396 1.00 95.12 225 LYS A CA 1
ATOM 1813 C C . LYS A 1 225 ? 23.416 -10.013 -9.924 1.00 95.12 225 LYS A C 1
ATOM 1815 O O . LYS A 1 225 ? 23.592 -8.930 -10.465 1.00 95.12 225 LYS A O 1
ATOM 1820 N N . GLU A 1 226 ? 23.296 -11.160 -10.590 1.00 93.56 226 GLU A N 1
ATOM 1821 C CA . GLU A 1 226 ? 23.267 -11.275 -12.049 1.00 93.56 226 GLU A CA 1
ATOM 1822 C C . GLU A 1 226 ? 21.849 -11.130 -12.625 1.00 93.56 226 GLU A C 1
ATOM 1824 O O . GLU A 1 226 ? 21.689 -11.100 -13.845 1.00 93.56 226 GLU A O 1
ATOM 1829 N N . SER A 1 227 ? 20.812 -11.052 -11.776 1.00 95.38 227 SER A N 1
ATOM 1830 C CA . SER A 1 227 ? 19.449 -10.792 -12.236 1.00 95.38 227 SER A CA 1
ATOM 1831 C C . SER A 1 227 ? 19.398 -9.435 -12.933 1.00 95.38 227 SER A C 1
ATOM 1833 O O . SER A 1 227 ? 19.783 -8.411 -12.370 1.00 95.38 227 SER A O 1
ATOM 1835 N N . ALA A 1 228 ? 18.894 -9.415 -14.168 1.00 93.44 228 ALA A N 1
ATOM 1836 C CA . ALA A 1 228 ? 18.775 -8.180 -14.938 1.00 93.44 228 ALA A CA 1
ATOM 1837 C C . ALA A 1 228 ? 17.642 -7.267 -14.433 1.00 93.44 228 ALA A C 1
ATOM 1839 O O . ALA A 1 228 ? 17.598 -6.085 -14.779 1.00 93.44 228 ALA A O 1
ATOM 1840 N N . LEU A 1 229 ? 16.731 -7.820 -13.628 1.00 94.56 229 LEU A N 1
ATOM 1841 C CA . LEU A 1 229 ? 15.641 -7.114 -12.969 1.00 94.56 229 LEU A CA 1
ATOM 1842 C C . LEU A 1 229 ? 15.822 -7.188 -11.451 1.00 94.56 229 LEU A C 1
ATOM 1844 O O . LEU A 1 229 ? 16.084 -8.261 -10.904 1.00 94.56 229 LEU A O 1
ATOM 1848 N N . ASP A 1 230 ? 15.610 -6.058 -10.786 1.00 93.94 230 ASP A N 1
ATOM 1849 C CA . ASP A 1 230 ? 15.488 -5.967 -9.334 1.00 93.94 230 ASP A CA 1
ATOM 1850 C C . ASP A 1 230 ? 14.086 -5.451 -9.003 1.00 93.94 230 ASP A C 1
ATOM 1852 O O . ASP A 1 230 ? 13.608 -4.486 -9.608 1.00 93.94 230 ASP A O 1
ATOM 1856 N N . VAL A 1 231 ? 13.392 -6.152 -8.112 1.00 96.62 231 VAL A N 1
ATOM 1857 C CA . VAL A 1 231 ? 11.973 -5.935 -7.828 1.00 96.62 231 VAL A CA 1
ATOM 1858 C C . VAL A 1 231 ? 11.769 -5.914 -6.325 1.00 96.62 231 VAL A C 1
ATOM 1860 O O . VAL A 1 231 ? 12.014 -6.905 -5.640 1.00 96.62 231 VAL A O 1
ATOM 1863 N N . THR A 1 232 ? 11.212 -4.812 -5.834 1.00 96.62 232 THR A N 1
ATOM 1864 C CA . THR A 1 232 ? 10.784 -4.655 -4.443 1.00 96.62 232 THR A CA 1
ATOM 1865 C C . THR A 1 232 ? 9.300 -4.316 -4.437 1.00 96.62 232 THR A C 1
ATOM 1867 O O . THR A 1 232 ? 8.895 -3.313 -5.017 1.00 96.62 232 THR A O 1
ATOM 1870 N N . ALA A 1 233 ? 8.476 -5.164 -3.818 1.00 95.50 233 ALA A N 1
ATOM 1871 C CA . ALA A 1 233 ? 7.029 -4.955 -3.746 1.00 95.50 233 ALA A CA 1
ATOM 1872 C C . ALA A 1 233 ? 6.431 -5.654 -2.523 1.00 95.50 233 ALA A C 1
ATOM 1874 O O . ALA A 1 233 ? 6.395 -6.882 -2.478 1.00 95.50 233 ALA A O 1
ATOM 1875 N N . GLY A 1 234 ? 5.958 -4.903 -1.535 1.00 94.88 234 GLY A N 1
ATOM 1876 C CA . GLY A 1 234 ? 5.320 -5.446 -0.337 1.00 94.88 234 GLY A CA 1
ATOM 1877 C C . GLY A 1 234 ? 5.135 -4.387 0.747 1.00 94.88 234 GLY A C 1
ATOM 1878 O O . GLY A 1 234 ? 5.510 -3.237 0.523 1.00 94.88 234 GLY A O 1
ATOM 1879 N N . PRO A 1 235 ? 4.545 -4.760 1.894 1.00 95.38 235 PRO A N 1
ATOM 1880 C CA . PRO A 1 235 ? 4.346 -3.845 3.009 1.00 95.38 235 PRO A CA 1
ATOM 1881 C C . PRO A 1 235 ? 5.678 -3.569 3.725 1.00 95.38 235 PRO A C 1
ATOM 1883 O O . PRO A 1 235 ? 6.123 -4.358 4.559 1.00 95.38 235 PRO A O 1
ATOM 1886 N N . TYR A 1 236 ? 6.293 -2.443 3.372 1.00 93.38 236 TYR A N 1
ATOM 1887 C CA . TYR A 1 236 ? 7.403 -1.798 4.082 1.00 93.38 236 TYR A CA 1
ATOM 1888 C C . TYR A 1 236 ? 7.016 -0.331 4.372 1.00 93.38 236 TYR A C 1
ATOM 1890 O O . TYR A 1 236 ? 5.825 -0.020 4.372 1.00 93.38 236 TYR A O 1
ATOM 1898 N N . GLU A 1 237 ? 8.000 0.535 4.638 1.00 86.50 237 GLU A N 1
ATOM 1899 C CA . GLU A 1 237 ? 7.812 1.992 4.789 1.00 86.50 237 GLU A CA 1
ATOM 1900 C C . GLU A 1 237 ? 7.421 2.692 3.477 1.00 86.50 237 GLU A C 1
ATOM 1902 O O . GLU A 1 237 ? 7.958 2.293 2.413 1.00 86.50 237 GLU A O 1
#

Secondary structure (DSSP, 8-state):
----PPPHHHHHHTTSPP-----GGGGGGS-HHHHHHHHHHHHHHHHHHHHHHHHH-TTHHHHHHHHHT-SS--HHHHHHHHHHSSSB-GGG-B-SPPEEEE-TTS-EEEEE---SS--TTTTTS-TT--HHHHHHHHHT--HHHHHHHT-TTEEEEE-TTT--EEEEEHHHHTHHHHHHHHHHHHHHHTT-S-HHHHHHHHHHHHHHHHS--HHHHHHHHT--TT-S-----SS--